Protein AF-0000000084405062 (afdb_homodimer)

Foldseek 3Di:
DDPPPDPPPPPPPPPPDPPPDLPAFDDDPPADDDDLVDQKDKDFFDPPADPVLLVVLLQVLLVVLQKHFPDKDFVQVVCVVVVNPDAWGKMKTFIANVVLVVQLCVVVVVLCVQDDWIWIWTDDPNIIMIMTGQSLSSCVVDDDDSSNSVSSNSVNNSNVSSNVCSSHSVD/DDPPPDPPPPPPPPPPDPPPDLPAFDDDPPADDDDLVDQKDKDFFDPPADPVLLVVLLQVLLVVLQKHFPDKDFVQVVCVVVVNPDAWGKMKTFIANVVLVVQLCVVVVVLCVQDDWIWIWTDDPNIIMIMTGQSLSSCVVDDDDSSNSVSSNSVNNSNVSSNVCSSHSND

pLDDT: mean 87.32, std 20.69, range [32.03, 98.88]

Secondary structure (DSSP, 8-state):
-------------------------PPPTTSPPP-TTSSEEEEEPPTT--HHHHHHHHHHHHHHTT-EEEEEEEHHHHHHHTT---PPPEEEEEEE-HHHHHHHHHH-GGGGGGPSEEEEEEEETTEEEEEEE-HHHHGGGS---HHHHHHHHHHHHHHHHHHHHHHTT--/-------------------------PPPTTSPPP-TTSSEEEEEPPTT--HHHHHHHHHHHHHHTT-EEEEEEEHHHHHHHTT---PPPEEEEEEE-HHHHHHHHHH-GGGGGGPSEEEEEEEETTEEEEEEE-HHHHGGGS---HHHHHHHHHHHHHHHHHHHHHHTT--

InterPro domains:
  IPR005180 Domain of unknown function DUF302 [PF03625] (49-165)
  IPR005180 Domain of unknown function DUF302 [cd14797] (40-166)
  IPR035923 TT1751-like domain superfamily [G3DSA:3.30.310.70] (39-166)
  IPR035923 TT1751-like domain superfamily [SSF103247] (41-166)

Sequence (342 aa):
MPFIPATLLCSALLFCGPAAAASIAAPVSGMPAINTSTPLYIVNVQKGVTPAQIKMGIQSGAEAENMNLVGSLDVQQGLKARGIKNSQPYVIYEVCNLVLGAKILKTTPEFGAFAPCKIVMYEQGGQLKLMTYLPTYALRYFPKNAESAKVANELDRQIITVMKQAAAGGLMPFIPATLLCSALLFCGPAAAASIAAPVSGMPAINTSTPLYIVNVQKGVTPAQIKMGIQSGAEAENMNLVGSLDVQQGLKARGIKNSQPYVIYEVCNLVLGAKILKTTPEFGAFAPCKIVMYEQGGQLKLMTYLPTYALRYFPKNAESAKVANELDRQIITVMKQAAAGGL

Solvent-accessible surface area (backbone atoms only — not comparable to full-atom values): 19497 Å² total; per-residue (Å²): 132,87,80,76,77,80,79,77,77,76,74,76,73,75,73,75,68,75,78,74,68,79,74,69,53,71,76,57,88,97,50,82,75,88,56,88,90,48,51,62,51,74,48,72,37,43,88,88,53,46,74,69,33,25,53,51,4,38,47,56,27,24,50,76,62,64,24,38,72,77,46,70,47,54,51,33,60,54,35,44,75,72,68,46,74,87,60,61,62,32,34,39,34,28,38,42,38,64,70,58,49,49,54,33,36,72,80,38,60,74,54,53,61,67,54,66,42,47,46,30,40,35,57,56,96,90,39,47,31,40,34,26,52,38,48,54,53,61,48,70,80,48,81,91,45,72,68,44,47,53,46,22,22,50,49,42,45,44,53,52,52,17,47,53,27,16,29,56,33,49,101,132,87,80,73,79,80,78,77,77,76,74,75,75,74,73,73,68,76,77,74,66,80,74,70,52,70,76,56,87,95,51,83,73,87,54,86,90,47,51,61,48,76,49,70,36,43,88,88,53,46,73,68,31,27,52,51,4,38,48,54,29,23,50,75,62,65,25,38,72,79,45,69,47,53,50,32,62,52,34,45,76,73,69,46,73,88,58,62,64,33,34,39,33,28,38,41,38,64,70,57,50,50,57,33,37,71,80,36,60,74,54,54,60,66,52,67,42,48,45,30,38,36,57,57,96,88,39,47,30,39,33,26,53,38,48,55,52,62,48,71,82,47,82,91,46,72,67,45,48,54,45,22,23,50,50,42,44,45,53,52,51,15,47,53,28,15,29,54,35,51,100

Organism: Acidithiobacillus ferrooxidans (NCBI:txid920)

Radius of gyration: 25.57 Å; Cα contacts (8 Å, |Δi|>4): 567; chains: 2; bounding box: 120×61×72 Å

Nearest PDB structures (foldseek):
  1q9u-assembly1_B  TM=8.961E-01  e=5.442E-10  Geobacillus stearothermophilus
  1j3m-assembly1_B  TM=8.260E-01  e=1.297E-09  Thermus thermophilus
  7tj1-assembly1_C  TM=9.094E-01  e=6.283E-08  Brucella abortus 2308
  7mwr-assembly1_B  TM=3.331E-01  e=1.388E+00  synthetic construct
  7koe-assembly1_G  TM=3.129E-01  e=3.122E+00  Thermotoga maritima MSB8

Structure (mmCIF, N/CA/C/O backbone):
data_AF-0000000084405062-model_v1
#
loop_
_entity.id
_entity.type
_entity.pdbx_description
1 polymer 'DUF302 domain-containing protein'
#
loop_
_atom_site.group_PDB
_atom_site.id
_atom_site.type_symbol
_atom_site.label_atom_id
_atom_site.label_alt_id
_atom_site.label_comp_id
_atom_site.label_asym_id
_atom_site.label_entity_id
_atom_site.label_seq_id
_atom_site.pdbx_PDB_ins_code
_atom_site.Cartn_x
_atom_site.Cartn_y
_atom_site.Cartn_z
_atom_site.occupancy
_atom_site.B_iso_or_equiv
_atom_site.auth_seq_id
_atom_site.auth_comp_id
_atom_site.auth_asym_id
_atom_site.auth_atom_id
_atom_site.pdbx_PDB_model_num
ATOM 1 N N . MET A 1 1 ? 61.5 33.094 -41.875 1 34.69 1 MET A N 1
ATOM 2 C CA . MET A 1 1 ? 60.188 32.719 -42.344 1 34.69 1 MET A CA 1
ATOM 3 C C . MET A 1 1 ? 59.312 32.25 -41.188 1 34.69 1 MET A C 1
ATOM 5 O O . MET A 1 1 ? 59.656 31.281 -40.5 1 34.69 1 MET A O 1
ATOM 9 N N . PRO A 1 2 ? 58.562 33.188 -40.531 1 35 2 PRO A N 1
ATOM 10 C CA . PRO A 1 2 ? 57.844 32.969 -39.25 1 35 2 PRO A CA 1
ATOM 11 C C . PRO A 1 2 ? 56.781 31.875 -39.375 1 35 2 PRO A C 1
ATOM 13 O O . PRO A 1 2 ? 56.219 31.656 -40.438 1 35 2 PRO A O 1
ATOM 16 N N . PHE A 1 3 ? 56.969 30.719 -38.594 1 35.72 3 PHE A N 1
ATOM 17 C CA . PHE A 1 3 ? 56.219 29.5 -38.312 1 35.72 3 PHE A CA 1
ATOM 18 C C . PHE A 1 3 ? 54.844 29.844 -37.75 1 35.72 3 PHE A C 1
ATOM 20 O O . PHE A 1 3 ? 54.719 30.453 -36.688 1 35.72 3 PHE A O 1
ATOM 27 N N . ILE A 1 4 ? 53.875 30.234 -38.625 1 39.44 4 ILE A N 1
ATOM 28 C CA . ILE A 1 4 ? 52.531 30.516 -38.188 1 39.44 4 ILE A CA 1
ATOM 29 C C . ILE A 1 4 ? 51.938 29.281 -37.5 1 39.44 4 ILE A C 1
ATOM 31 O O . ILE A 1 4 ? 51.906 28.188 -38.094 1 39.44 4 ILE A O 1
ATOM 35 N N . PRO A 1 5 ? 51.781 29.25 -36.188 1 36.78 5 PRO A N 1
ATOM 36 C CA . PRO A 1 5 ? 51.219 28.156 -35.406 1 36.78 5 PRO A CA 1
ATOM 37 C C . PRO A 1 5 ? 49.781 27.828 -35.844 1 36.78 5 PRO A C 1
ATOM 39 O O . PRO A 1 5 ? 49 28.719 -36.188 1 36.78 5 PRO A O 1
ATOM 42 N N . ALA A 1 6 ? 49.562 26.625 -36.469 1 37.78 6 ALA A N 1
ATOM 43 C CA . ALA A 1 6 ? 48.281 26.031 -36.844 1 37.78 6 ALA A CA 1
ATOM 44 C C . ALA A 1 6 ? 47.312 26 -35.656 1 37.78 6 ALA A C 1
ATOM 46 O O . ALA A 1 6 ? 47.688 25.547 -34.562 1 37.78 6 ALA A O 1
ATOM 47 N N . THR A 1 7 ? 46.406 27.062 -35.531 1 37.91 7 THR A N 1
ATOM 48 C CA . THR A 1 7 ? 45.312 27.125 -34.594 1 37.91 7 THR A CA 1
ATOM 49 C C . THR A 1 7 ? 44.469 25.84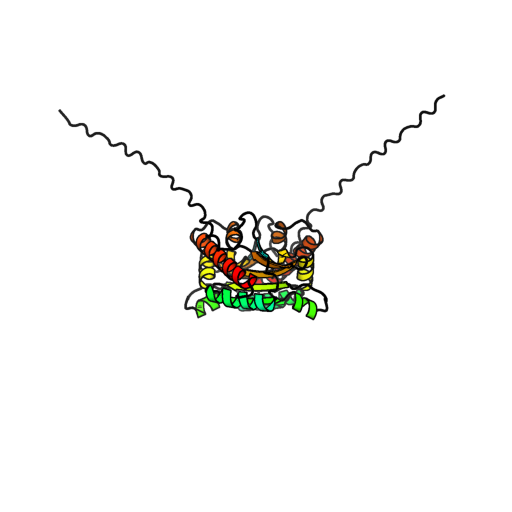4 -34.625 1 37.91 7 THR A C 1
ATOM 51 O O . THR A 1 7 ? 43.969 25.469 -35.656 1 37.91 7 THR A O 1
ATOM 54 N N . LEU A 1 8 ? 44.812 24.812 -33.812 1 33.34 8 LEU A N 1
ATOM 55 C CA . LEU A 1 8 ? 44.031 23.594 -33.562 1 33.34 8 LEU A CA 1
ATOM 56 C C . LEU A 1 8 ? 42.625 23.922 -33.125 1 33.34 8 LEU A C 1
ATOM 58 O O . LEU A 1 8 ? 42.438 24.578 -32.094 1 33.34 8 LEU A O 1
ATOM 62 N N . LEU A 1 9 ? 41.719 24.188 -34.062 1 34.5 9 LEU A N 1
ATOM 63 C CA . LEU A 1 9 ? 40.281 24.312 -33.719 1 34.5 9 LEU A CA 1
ATOM 64 C C . LEU A 1 9 ? 39.812 23.062 -32.969 1 34.5 9 LEU A C 1
ATOM 66 O O . LEU A 1 9 ? 39.875 21.953 -33.5 1 34.5 9 LEU A O 1
ATOM 70 N N . CYS A 1 10 ? 39.938 23.016 -31.609 1 32.91 10 CYS A N 1
ATOM 71 C CA . CYS A 1 10 ? 39.344 22.031 -30.734 1 32.91 10 CYS A CA 1
ATOM 72 C C . CYS A 1 10 ? 37.844 21.938 -30.953 1 32.91 10 CYS A C 1
ATOM 74 O O . CYS A 1 10 ? 37.125 22.906 -30.688 1 32.91 10 CYS A O 1
ATOM 76 N N . SER A 1 11 ? 37.375 21.312 -32.062 1 35 11 SER A N 1
ATOM 77 C CA . SER A 1 11 ? 35.969 21 -32.156 1 35 11 SER A CA 1
ATOM 78 C C . SER A 1 11 ? 35.5 20.266 -30.891 1 35 11 SER A C 1
ATOM 80 O O . SER A 1 11 ? 36.031 19.219 -30.547 1 35 11 SER A O 1
ATOM 82 N N . ALA A 1 12 ? 34.938 20.969 -29.875 1 36.84 12 ALA A N 1
ATOM 83 C CA . ALA A 1 12 ? 34.25 20.406 -28.734 1 36.84 12 ALA A CA 1
ATOM 84 C C . ALA A 1 12 ? 33.094 19.5 -29.188 1 36.84 12 ALA A C 1
ATOM 86 O O . ALA A 1 12 ? 32.094 19.984 -29.719 1 36.84 12 ALA A O 1
ATOM 87 N N . LEU A 1 13 ? 33.438 18.297 -29.812 1 36 13 LEU A N 1
ATOM 88 C CA . LEU A 1 13 ? 32.312 17.375 -29.938 1 36 13 LEU A CA 1
ATOM 89 C C . LEU A 1 13 ? 31.609 17.219 -28.594 1 36 13 LEU A C 1
ATOM 91 O O . LEU A 1 13 ? 32.219 16.812 -27.609 1 36 13 LEU A O 1
ATOM 95 N N . LEU A 1 14 ? 30.641 18.016 -28.391 1 38.72 14 LEU A N 1
ATOM 96 C CA . LEU A 1 14 ? 29.719 17.828 -27.297 1 38.72 14 LEU A CA 1
ATOM 97 C C . LEU A 1 14 ? 29.141 16.406 -27.312 1 38.72 14 LEU A C 1
ATOM 99 O O . LEU A 1 14 ? 28.484 16.016 -28.281 1 38.72 14 LEU A O 1
ATOM 103 N N . PHE A 1 15 ? 29.906 15.461 -26.75 1 32.09 15 PHE A N 1
ATOM 104 C CA . PHE A 1 15 ? 29.312 14.156 -26.5 1 32.09 15 PHE A CA 1
ATOM 105 C C . PHE A 1 15 ? 28 14.305 -25.734 1 32.09 15 PHE A C 1
ATOM 107 O O . PHE A 1 15 ? 28 14.719 -24.578 1 32.09 15 PHE A O 1
ATOM 114 N N . CYS A 1 16 ? 26.953 14.68 -26.406 1 36.06 16 CYS A N 1
ATOM 115 C CA . CYS A 1 16 ? 25.672 14.453 -25.75 1 36.06 16 CYS A CA 1
ATOM 116 C C . CYS A 1 16 ? 25.578 13.031 -25.203 1 36.06 16 CYS A C 1
ATOM 118 O O . CYS A 1 16 ? 25.672 12.062 -25.969 1 36.06 16 CYS A O 1
ATOM 120 N N . GLY A 1 17 ? 26.094 12.82 -24.016 1 39.38 17 GLY A N 1
ATOM 121 C CA . GLY A 1 17 ? 26 11.531 -23.359 1 39.38 17 GLY A CA 1
ATOM 122 C C . GLY A 1 17 ? 24.625 10.883 -23.531 1 39.38 17 GLY A C 1
ATOM 123 O O . GLY A 1 17 ? 23.609 11.57 -23.578 1 39.38 17 GLY A O 1
ATOM 124 N N . PRO A 1 18 ? 24.5 9.695 -24.031 1 37.09 18 PRO A N 1
ATOM 125 C CA . PRO A 1 18 ? 23.234 8.953 -24.156 1 37.09 18 PRO A CA 1
ATOM 126 C C . PRO A 1 18 ? 22.375 9.047 -22.906 1 37.09 18 PRO A C 1
ATOM 128 O O . PRO A 1 18 ? 22.891 9.203 -21.797 1 37.09 18 PRO A O 1
ATOM 131 N N . ALA A 1 19 ? 21.234 9.547 -23.031 1 38.25 19 ALA A N 1
ATOM 132 C CA . ALA A 1 19 ? 20.203 9.312 -22.031 1 38.25 19 ALA A CA 1
ATOM 133 C C . ALA A 1 19 ? 20.312 7.902 -21.453 1 38.25 19 ALA A C 1
ATOM 135 O O . ALA A 1 19 ? 20.281 6.9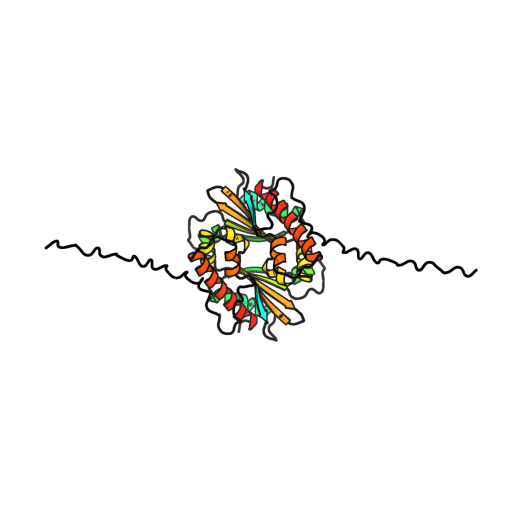18 -22.188 1 38.25 19 ALA A O 1
ATOM 136 N N . ALA A 1 20 ? 20.984 7.66 -20.375 1 39.47 20 ALA A N 1
ATOM 137 C CA . ALA A 1 20 ? 20.938 6.363 -19.703 1 39.47 20 ALA A CA 1
ATOM 138 C C . ALA A 1 20 ? 19.531 5.762 -19.766 1 39.47 20 ALA A C 1
ATOM 140 O O . ALA A 1 20 ? 18.578 6.371 -19.297 1 39.47 20 ALA A O 1
ATOM 141 N N . ALA A 1 21 ? 19.203 4.93 -20.578 1 37.97 21 ALA A N 1
ATOM 142 C CA . ALA A 1 21 ? 17.953 4.156 -20.516 1 37.97 21 ALA A CA 1
A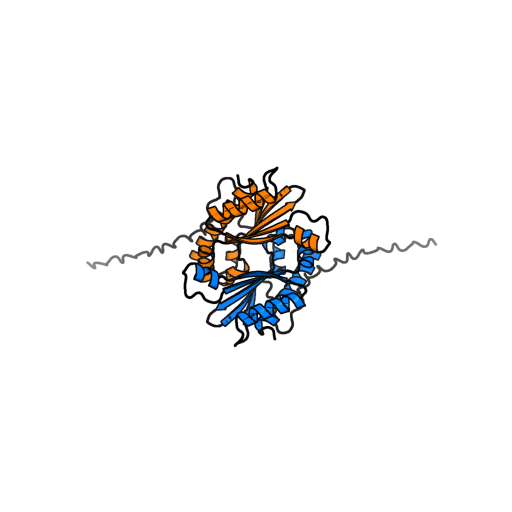TOM 143 C C . ALA A 1 21 ? 17.656 3.723 -19.078 1 37.97 21 ALA A C 1
ATOM 145 O O . ALA A 1 21 ? 18.578 3.389 -18.328 1 37.97 21 ALA A O 1
ATOM 146 N N . ALA A 1 22 ? 16.672 4.199 -18.516 1 47.12 22 ALA A N 1
ATOM 147 C CA . ALA A 1 22 ? 16.234 3.711 -17.219 1 47.12 22 ALA A CA 1
ATOM 148 C C . ALA A 1 22 ? 16.469 2.209 -17.094 1 47.12 22 ALA A C 1
ATOM 150 O O . ALA A 1 22 ? 15.961 1.422 -17.891 1 47.12 22 ALA A O 1
ATOM 151 N N . SER A 1 23 ? 17.672 1.728 -16.641 1 48 23 SER A N 1
ATOM 152 C CA . SER A 1 23 ? 18.031 0.321 -16.516 1 48 23 SER A CA 1
ATOM 153 C C . SER A 1 23 ? 16.891 -0.494 -15.906 1 48 23 SER A C 1
ATOM 155 O O . SER A 1 23 ? 16.469 -0.23 -14.773 1 48 23 SER A O 1
ATOM 157 N N . ILE A 1 24 ? 15.938 -0.992 -16.719 1 57.22 24 ILE A N 1
ATOM 158 C CA . ILE A 1 24 ? 14.922 -1.966 -16.344 1 57.22 24 ILE A CA 1
ATOM 159 C C . ILE A 1 24 ? 15.586 -3.17 -15.664 1 57.22 24 ILE A C 1
ATOM 161 O O . ILE A 1 24 ? 16.672 -3.588 -16.062 1 57.22 24 ILE A O 1
ATOM 165 N N . ALA A 1 25 ? 15.062 -3.469 -14.391 1 62.19 25 ALA A N 1
ATOM 166 C CA . ALA A 1 25 ? 15.539 -4.645 -13.672 1 62.19 25 ALA A CA 1
ATOM 167 C C . ALA A 1 25 ? 15.695 -5.84 -14.609 1 62.19 25 ALA A C 1
ATOM 169 O O . ALA A 1 25 ? 14.891 -6.02 -15.531 1 62.19 25 ALA A O 1
ATOM 170 N N . ALA A 1 26 ? 16.781 -6.613 -14.438 1 69.94 26 ALA A N 1
ATOM 171 C CA . ALA A 1 26 ? 16.922 -7.875 -15.156 1 69.94 26 ALA A CA 1
ATOM 172 C C . ALA A 1 26 ? 15.766 -8.82 -14.852 1 69.94 26 ALA A C 1
ATOM 174 O O . ALA A 1 26 ? 15.281 -8.867 -13.719 1 69.94 26 ALA A O 1
ATOM 175 N N . PRO A 1 27 ? 15.242 -9.461 -15.828 1 79.62 27 PRO A N 1
ATOM 176 C CA . PRO A 1 27 ? 14.141 -10.406 -15.625 1 79.62 27 PRO A CA 1
ATOM 177 C C . PRO A 1 27 ? 14.516 -11.547 -14.672 1 79.62 27 PRO A C 1
ATOM 179 O O . PRO A 1 27 ? 15.672 -11.977 -14.641 1 79.62 27 PRO A O 1
ATOM 182 N N . VAL A 1 28 ? 13.633 -11.805 -13.727 1 89.94 28 VAL A N 1
ATOM 183 C CA . VAL A 1 28 ? 13.773 -12.992 -12.891 1 89.94 28 VAL A CA 1
ATOM 184 C C . VAL A 1 28 ? 13.523 -14.25 -13.734 1 89.94 28 VAL A C 1
ATOM 186 O O . VAL A 1 28 ? 12.477 -14.383 -14.359 1 89.94 28 VAL A O 1
ATOM 189 N N . SER A 1 29 ? 14.516 -15.188 -13.695 1 90.38 29 SER A N 1
ATOM 190 C CA . SER A 1 29 ? 14.422 -16.391 -14.523 1 90.38 29 SER A CA 1
ATOM 191 C C . SER A 1 29 ? 13.164 -17.188 -14.211 1 90.38 29 SER A C 1
ATOM 193 O O . SER A 1 29 ? 12.836 -17.391 -13.039 1 90.38 29 SER A O 1
ATOM 195 N N . GLY A 1 30 ? 12.422 -17.531 -15.258 1 92.75 30 GLY A N 1
ATOM 196 C CA . GLY A 1 30 ? 11.25 -18.375 -15.094 1 92.75 30 GLY A CA 1
ATOM 197 C C . GLY A 1 30 ? 9.984 -17.594 -14.812 1 92.75 30 GLY A C 1
ATOM 198 O O . GLY A 1 30 ? 8.906 -18.172 -14.68 1 92.75 30 GLY A O 1
ATOM 199 N N . MET A 1 31 ? 10.125 -16.344 -14.742 1 96.69 31 MET A N 1
ATOM 200 C CA . MET A 1 31 ? 8.984 -15.469 -14.492 1 96.69 31 MET A CA 1
ATOM 201 C C . MET A 1 31 ? 8.68 -14.609 -15.711 1 96.69 31 MET A C 1
ATOM 203 O O . MET A 1 31 ? 9.57 -14.328 -16.516 1 96.69 31 MET A O 1
ATOM 207 N N . PRO A 1 32 ? 7.359 -14.266 -15.945 1 96.25 32 PRO A N 1
ATOM 208 C CA . PRO A 1 32 ? 7.055 -13.375 -17.062 1 96.25 32 PRO A CA 1
ATOM 209 C C . PRO A 1 32 ? 7.805 -12.047 -17 1 96.25 32 PRO A C 1
ATOM 211 O O . PRO A 1 32 ? 8.148 -11.586 -15.898 1 96.25 32 PRO A O 1
ATOM 214 N N . ALA A 1 33 ? 7.973 -11.43 -18.109 1 95.81 33 ALA A N 1
ATOM 215 C CA . ALA A 1 33 ? 8.609 -10.117 -18.156 1 95.81 33 ALA A CA 1
ATOM 216 C C . ALA A 1 33 ? 7.711 -9.047 -17.547 1 95.81 33 ALA A C 1
ATOM 218 O O . ALA A 1 33 ? 6.484 -9.172 -17.578 1 95.81 33 ALA A O 1
ATOM 219 N N . ILE A 1 34 ? 8.367 -7.988 -17.016 1 95.81 34 ILE A N 1
ATOM 220 C CA . ILE A 1 34 ? 7.613 -6.836 -16.531 1 95.81 34 ILE A CA 1
ATOM 221 C C . ILE A 1 34 ? 7.035 -6.062 -17.719 1 95.81 34 ILE A C 1
ATOM 223 O O . ILE A 1 34 ? 7.746 -5.77 -18.688 1 95.81 34 ILE A O 1
ATOM 227 N N . ASN A 1 35 ? 5.766 -5.848 -17.688 1 94.44 35 ASN A N 1
ATOM 228 C CA . ASN A 1 35 ? 5.109 -4.914 -18.609 1 94.44 35 ASN A CA 1
ATOM 229 C C . ASN A 1 35 ? 5.094 -3.496 -18.031 1 94.44 35 ASN A C 1
ATOM 231 O O . ASN A 1 35 ? 4.367 -3.217 -17.078 1 94.44 35 ASN A O 1
ATOM 235 N N . THR A 1 36 ? 5.777 -2.582 -18.594 1 91.69 36 THR A N 1
ATOM 236 C CA . THR A 1 36 ? 5.992 -1.264 -18 1 91.69 36 THR A CA 1
ATOM 237 C C . THR A 1 36 ? 4.773 -0.373 -18.219 1 91.69 36 THR A C 1
ATOM 239 O O . THR A 1 36 ? 4.703 0.731 -17.672 1 91.69 36 THR A O 1
ATOM 242 N N . SER A 1 37 ? 3.789 -0.817 -18.906 1 92.81 37 SER A N 1
ATOM 243 C CA . SER A 1 37 ? 2.611 -0.007 -19.203 1 92.81 37 SER A CA 1
ATOM 244 C C . SER A 1 37 ? 1.543 -0.174 -18.125 1 92.81 37 SER A C 1
ATOM 246 O O . SER A 1 37 ? 0.512 0.501 -18.156 1 92.81 37 SER A O 1
ATOM 248 N N . THR A 1 38 ? 1.744 -1.091 -17.219 1 94.81 38 THR A N 1
ATOM 249 C CA . THR A 1 38 ? 0.819 -1.306 -16.109 1 94.81 38 THR A CA 1
ATOM 250 C C . THR A 1 38 ? 1.563 -1.323 -14.773 1 94.81 38 THR A C 1
ATOM 252 O O . THR A 1 38 ? 2.727 -1.724 -14.711 1 94.81 38 THR A O 1
ATOM 255 N N . PRO A 1 39 ? 0.915 -0.97 -13.727 1 97.06 39 PRO A N 1
ATOM 256 C CA . PRO A 1 39 ? 1.564 -0.982 -12.414 1 97.06 39 PRO A CA 1
ATOM 257 C C . PRO A 1 39 ? 1.627 -2.379 -11.797 1 97.06 39 PRO A C 1
ATOM 259 O O . PRO A 1 39 ? 2.326 -2.588 -10.797 1 97.06 39 PRO A O 1
ATOM 262 N N . LEU A 1 40 ? 0.917 -3.312 -12.383 1 98.25 40 LEU A N 1
ATOM 263 C CA . LEU A 1 40 ? 0.726 -4.59 -11.703 1 98.25 40 LEU A CA 1
ATOM 264 C C . LEU A 1 40 ? 1.578 -5.68 -12.344 1 98.25 40 LEU A C 1
ATOM 266 O O . LEU A 1 40 ? 1.789 -5.672 -13.562 1 98.25 40 LEU A O 1
ATOM 270 N N . TYR A 1 41 ? 2.096 -6.531 -11.562 1 98.44 41 TYR A N 1
ATOM 271 C CA . TYR A 1 41 ? 2.707 -7.801 -11.938 1 98.44 41 TYR A CA 1
ATOM 272 C C . TYR A 1 41 ? 1.932 -8.977 -11.344 1 98.44 41 TYR A C 1
ATOM 274 O O . TYR A 1 41 ? 1.788 -9.078 -10.125 1 98.44 41 TYR A O 1
ATOM 282 N N . ILE A 1 42 ? 1.386 -9.836 -12.234 1 98.5 42 ILE A N 1
ATOM 283 C CA . ILE A 1 42 ? 0.489 -10.906 -11.812 1 98.5 42 ILE A CA 1
ATOM 284 C C . ILE A 1 42 ? 0.988 -12.242 -12.352 1 98.5 42 ILE A C 1
ATOM 286 O O . ILE A 1 42 ? 1.383 -12.344 -13.516 1 98.5 42 ILE A O 1
ATOM 290 N N . VAL A 1 43 ? 0.972 -13.273 -11.492 1 98.56 43 VAL A N 1
ATOM 291 C CA . VAL A 1 43 ? 1.359 -14.609 -11.938 1 98.56 43 VAL A CA 1
ATOM 292 C C . VAL A 1 43 ? 0.388 -15.641 -11.375 1 98.56 43 VAL A C 1
ATOM 294 O O . VAL A 1 43 ? -0.247 -15.406 -10.344 1 98.56 43 VAL A O 1
ATOM 297 N N . ASN A 1 44 ? 0.26 -16.75 -12.039 1 98.5 44 ASN A N 1
ATOM 298 C CA . ASN A 1 44 ? -0.516 -17.875 -11.531 1 98.5 44 ASN A CA 1
ATOM 299 C C . ASN A 1 44 ? 0.268 -18.672 -10.492 1 98.5 44 ASN A C 1
ATOM 301 O O . ASN A 1 44 ? 1.48 -18.859 -10.633 1 98.5 44 ASN A O 1
ATOM 305 N N . VAL A 1 45 ? -0.474 -19.094 -9.523 1 98.69 45 VAL A N 1
ATOM 306 C CA . VAL A 1 45 ? 0.079 -20.062 -8.594 1 98.69 45 VAL A CA 1
ATOM 307 C C . VAL A 1 45 ? -0.002 -21.469 -9.195 1 98.69 45 VAL A C 1
ATOM 309 O O . VAL A 1 45 ? -0.989 -21.812 -9.852 1 98.69 45 VAL A O 1
ATOM 312 N N . GLN A 1 46 ? 1.065 -22.219 -8.992 1 98.12 46 GLN A N 1
ATOM 313 C CA . GLN A 1 46 ? 1.075 -23.578 -9.516 1 98.12 46 GLN A CA 1
ATOM 314 C C . GLN A 1 46 ? -0.077 -24.391 -8.945 1 98.12 46 GLN A C 1
ATOM 316 O O . GLN A 1 46 ? -0.42 -24.25 -7.77 1 98.12 46 GLN A O 1
ATOM 321 N N . LYS A 1 47 ? -0.613 -25.281 -9.828 1 96.69 47 LYS A N 1
ATOM 322 C CA . LYS A 1 47 ? -1.713 -26.141 -9.391 1 96.69 47 LYS A CA 1
ATOM 323 C C . LYS A 1 47 ? -1.311 -26.984 -8.188 1 96.69 47 LYS A C 1
ATOM 325 O O . LYS A 1 47 ? -0.202 -27.531 -8.141 1 96.69 47 LYS A O 1
ATOM 330 N N . GLY A 1 48 ? -2.205 -27.047 -7.191 1 96.44 48 GLY A N 1
ATOM 331 C CA . GLY A 1 48 ? -1.972 -27.875 -6.02 1 96.44 48 GLY A CA 1
ATOM 332 C C . GLY A 1 48 ? -1.365 -27.109 -4.855 1 96.44 48 GLY A C 1
ATOM 333 O O . GLY A 1 48 ? -1.402 -27.578 -3.715 1 96.44 48 GLY A O 1
ATOM 334 N N . VAL A 1 49 ? -0.75 -25.984 -5.129 1 98.12 49 VAL A N 1
ATOM 335 C CA . VAL A 1 49 ? -0.19 -25.156 -4.066 1 98.12 49 VAL A CA 1
ATOM 336 C C . VAL A 1 49 ? -1.318 -24.531 -3.248 1 98.12 49 VAL A C 1
ATOM 338 O O . VAL A 1 49 ? -2.285 -24.016 -3.811 1 98.12 49 VAL A O 1
ATOM 341 N N . THR A 1 50 ? -1.205 -24.578 -1.91 1 97.31 50 THR A N 1
ATOM 342 C CA . THR A 1 50 ? -2.248 -24.094 -1.009 1 97.31 50 THR A CA 1
ATOM 343 C C . THR A 1 50 ? -1.913 -22.703 -0.489 1 97.31 50 THR A C 1
ATOM 345 O O . THR A 1 50 ? -0.76 -22.266 -0.549 1 97.31 50 THR A O 1
ATOM 348 N N . PRO A 1 51 ? -2.934 -22 0.02 1 97.44 51 PRO A N 1
ATOM 349 C CA . PRO A 1 51 ? -2.652 -20.703 0.638 1 97.44 51 PRO A CA 1
ATOM 350 C C . PRO A 1 51 ? -1.6 -20.797 1.74 1 97.44 51 PRO A C 1
ATOM 352 O O . PRO A 1 51 ? -0.763 -19.891 1.873 1 97.44 51 PRO A O 1
ATOM 355 N N . ALA A 1 52 ? -1.624 -21.859 2.527 1 97.19 52 ALA A N 1
ATOM 356 C CA . ALA A 1 52 ? -0.636 -22.047 3.588 1 97.19 52 ALA A CA 1
ATOM 357 C C . ALA A 1 52 ? 0.773 -22.156 3.012 1 97.19 52 ALA A C 1
ATOM 359 O O . ALA A 1 52 ? 1.717 -21.562 3.541 1 97.19 52 ALA A O 1
ATOM 360 N N . GLN A 1 53 ? 0.933 -22.875 1.954 1 98.38 53 GLN A N 1
ATOM 361 C CA . GLN A 1 53 ? 2.229 -23.016 1.298 1 98.38 53 GLN A CA 1
ATOM 362 C C . GLN A 1 53 ? 2.688 -21.688 0.687 1 98.38 53 GLN A C 1
ATOM 364 O O . GLN A 1 53 ? 3.881 -21.391 0.682 1 98.38 53 GLN A O 1
ATOM 369 N N . ILE A 1 54 ? 1.764 -20.938 0.147 1 98.69 54 ILE A N 1
ATOM 370 C CA . ILE A 1 54 ? 2.082 -19.625 -0.404 1 98.69 54 ILE A CA 1
ATOM 371 C C . ILE A 1 54 ? 2.652 -18.734 0.693 1 98.69 54 ILE A C 1
ATOM 373 O O . ILE A 1 54 ? 3.691 -18.094 0.504 1 98.69 54 ILE A O 1
ATOM 377 N N . LYS A 1 55 ? 1.958 -18.688 1.841 1 98.31 55 LYS A N 1
ATOM 378 C CA . LYS A 1 55 ? 2.451 -17.891 2.953 1 98.31 55 LYS A CA 1
ATOM 379 C C . LYS A 1 55 ? 3.863 -18.297 3.352 1 98.31 55 LYS A C 1
ATOM 381 O O . LYS A 1 55 ? 4.734 -17.453 3.551 1 98.31 55 LYS A O 1
ATOM 386 N N . MET A 1 56 ? 4.094 -19.609 3.486 1 98 56 MET A N 1
ATOM 387 C CA . MET A 1 56 ? 5.422 -20.125 3.826 1 98 56 MET A CA 1
ATOM 388 C C . MET A 1 56 ? 6.445 -19.719 2.77 1 98 56 MET A C 1
ATOM 390 O O . MET A 1 56 ? 7.574 -19.344 3.1 1 9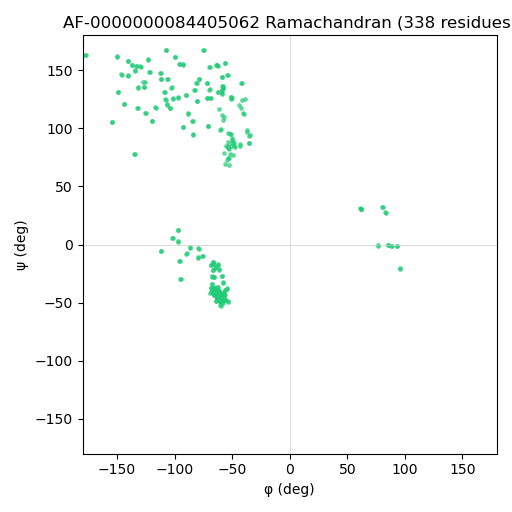8 56 MET A O 1
ATOM 394 N N . GLY A 1 57 ? 6.023 -19.828 1.528 1 98.38 57 GLY A N 1
ATOM 395 C CA . GLY A 1 57 ? 6.891 -19.422 0.435 1 98.38 57 GLY A CA 1
ATOM 396 C C . GLY A 1 57 ? 7.25 -17.938 0.473 1 98.38 57 GLY A C 1
ATOM 397 O O . GLY A 1 57 ? 8.383 -17.562 0.177 1 98.38 57 GLY A O 1
ATOM 398 N N . ILE A 1 58 ? 6.281 -17.109 0.799 1 98.75 58 ILE A N 1
ATOM 399 C CA . ILE A 1 58 ? 6.547 -15.672 0.925 1 98.75 58 ILE A CA 1
ATOM 400 C C . ILE A 1 58 ? 7.535 -15.43 2.066 1 98.75 58 ILE A C 1
ATOM 402 O O . ILE A 1 58 ? 8.5 -14.68 1.91 1 98.75 58 ILE A O 1
ATOM 406 N N . GLN A 1 59 ? 7.309 -16.078 3.191 1 98.06 59 GLN A N 1
ATOM 407 C CA . GLN A 1 59 ? 8.18 -15.898 4.352 1 98.06 59 GLN A CA 1
ATOM 408 C C . GLN A 1 59 ? 9.609 -16.312 4.035 1 98.06 59 GLN A C 1
ATOM 410 O O . GLN A 1 59 ? 10.547 -15.539 4.234 1 98.06 59 GLN A O 1
ATOM 415 N N . SER A 1 60 ? 9.82 -17.5 3.518 1 97.5 60 SER A N 1
ATOM 416 C CA . SER A 1 60 ? 11.156 -18 3.221 1 97.5 60 SER A CA 1
ATOM 417 C C . SER A 1 60 ? 11.812 -17.203 2.1 1 97.5 60 SER A C 1
ATOM 419 O O . SER A 1 60 ? 13.008 -16.906 2.152 1 97.5 60 SER A O 1
ATOM 421 N N . GLY A 1 61 ? 10.977 -16.875 1.082 1 97.88 61 GLY A N 1
ATOM 422 C CA . GLY A 1 61 ? 11.484 -16.062 -0.009 1 97.88 61 GLY A CA 1
ATOM 423 C C . GLY A 1 61 ? 11.93 -14.688 0.434 1 97.88 61 GLY A C 1
ATOM 424 O O . GLY A 1 61 ? 12.977 -14.195 0.015 1 97.88 61 GLY A O 1
ATOM 425 N N . ALA A 1 62 ? 11.078 -14.039 1.236 1 98.12 62 ALA A N 1
ATOM 426 C CA . ALA A 1 62 ? 11.422 -12.719 1.753 1 98.12 62 ALA A CA 1
ATOM 427 C C . ALA A 1 62 ? 12.727 -12.766 2.545 1 98.12 62 ALA A C 1
ATOM 429 O O . ALA A 1 62 ? 13.602 -11.914 2.361 1 98.12 62 ALA A O 1
ATOM 430 N N . GLU A 1 63 ? 12.891 -13.773 3.369 1 97.06 63 GLU A N 1
ATOM 431 C CA . GLU A 1 63 ? 14.109 -13.922 4.156 1 97.06 63 GLU A CA 1
ATOM 432 C C . GLU A 1 63 ? 15.328 -14.102 3.256 1 97.06 63 GLU A C 1
ATOM 434 O O . GLU A 1 63 ? 16.375 -13.484 3.488 1 97.06 63 GLU A O 1
ATOM 439 N N . ALA A 1 64 ? 15.219 -14.852 2.23 1 96.94 64 ALA A N 1
ATOM 440 C CA . ALA A 1 64 ? 16.312 -15.117 1.307 1 96.94 64 ALA A CA 1
ATOM 441 C C . ALA A 1 64 ? 16.719 -13.844 0.562 1 96.94 64 ALA A C 1
ATOM 443 O O . ALA A 1 64 ? 17.891 -13.695 0.163 1 96.94 64 ALA A O 1
ATOM 444 N N . GLU A 1 65 ? 15.75 -12.93 0.393 1 97.19 65 GLU A N 1
ATOM 445 C CA . GLU A 1 65 ? 16 -11.68 -0.322 1 97.19 65 GLU A CA 1
ATOM 446 C C . GLU A 1 65 ? 16.297 -10.539 0.646 1 97.19 65 GLU A C 1
ATOM 448 O O . GLU A 1 65 ? 16.234 -9.367 0.269 1 97.19 65 GLU A O 1
ATOM 453 N N . ASN A 1 66 ? 16.547 -10.828 1.934 1 96 66 ASN A N 1
ATOM 454 C CA . ASN A 1 66 ? 16.828 -9.836 2.971 1 96 66 ASN A CA 1
ATOM 455 C C . ASN A 1 66 ? 15.648 -8.891 3.176 1 96 66 ASN A C 1
ATOM 457 O O . ASN A 1 66 ? 15.844 -7.695 3.402 1 96 66 ASN A O 1
ATOM 461 N N . MET A 1 67 ? 14.484 -9.422 2.941 1 97.62 67 MET A N 1
ATOM 462 C CA . MET A 1 67 ? 13.242 -8.75 3.293 1 97.62 67 MET A CA 1
ATOM 463 C C . MET A 1 67 ? 12.578 -9.43 4.488 1 97.62 67 MET A C 1
ATOM 465 O O . MET A 1 67 ? 13 -10.5 4.91 1 97.62 67 MET A O 1
ATOM 469 N N . ASN A 1 68 ? 11.594 -8.711 5.027 1 95.06 68 ASN A N 1
ATOM 470 C CA . ASN A 1 68 ? 10.773 -9.281 6.09 1 95.06 68 ASN A CA 1
ATOM 471 C C . ASN A 1 68 ? 9.289 -9.203 5.758 1 95.06 68 ASN A C 1
ATOM 473 O O . ASN A 1 68 ? 8.836 -8.242 5.133 1 95.06 68 ASN A O 1
ATOM 477 N N . LEU A 1 69 ? 8.625 -10.289 6.102 1 97.44 69 LEU A N 1
ATOM 478 C CA . LEU A 1 69 ? 7.168 -10.211 6.129 1 97.44 69 LEU A CA 1
ATOM 479 C C . LEU A 1 69 ? 6.691 -9.352 7.297 1 97.44 69 LEU A C 1
ATOM 481 O O . LEU A 1 69 ? 6.652 -9.812 8.438 1 97.44 69 LEU A O 1
ATOM 485 N N . VAL A 1 70 ? 6.305 -8.117 7.043 1 95.56 70 VAL A N 1
ATOM 486 C CA . VAL A 1 70 ? 6.109 -7.148 8.109 1 95.56 70 VAL A CA 1
ATOM 487 C C . VAL A 1 70 ? 4.637 -7.113 8.516 1 95.56 70 VAL A C 1
ATOM 489 O O . VAL A 1 70 ? 4.285 -6.551 9.555 1 95.56 70 VAL A O 1
ATOM 492 N N . GLY A 1 71 ? 3.785 -7.684 7.703 1 95.5 71 GLY A N 1
ATOM 493 C CA . GLY A 1 71 ? 2.363 -7.715 8.008 1 95.5 71 GLY A CA 1
ATOM 494 C C . GLY A 1 71 ? 1.549 -8.469 6.973 1 95.5 71 GLY A C 1
ATOM 495 O O . GLY A 1 71 ? 2.059 -8.812 5.906 1 95.5 71 GLY A O 1
ATOM 496 N N . SER A 1 72 ? 0.375 -8.812 7.363 1 97.25 72 SER A N 1
ATOM 497 C CA . SER A 1 72 ? -0.591 -9.398 6.445 1 97.25 72 SER A CA 1
ATOM 498 C C . SER A 1 72 ? -2.014 -8.977 6.785 1 97.25 72 SER A C 1
ATOM 500 O O . SER A 1 72 ? -2.316 -8.672 7.941 1 97.25 72 SER A O 1
ATOM 502 N N . LEU A 1 73 ? -2.762 -8.844 5.777 1 97 73 LEU A N 1
ATOM 503 C CA . LEU A 1 73 ? -4.199 -8.641 5.922 1 97 73 LEU A CA 1
ATOM 504 C C . LEU A 1 73 ? -4.98 -9.758 5.242 1 97 73 LEU A C 1
ATOM 506 O O . LEU A 1 73 ? -5.047 -9.812 4.012 1 97 73 LEU A O 1
ATOM 510 N N . ASP A 1 74 ? -5.57 -10.656 6.086 1 96.75 74 ASP A N 1
ATOM 511 C CA . ASP A 1 74 ? -6.441 -11.711 5.578 1 96.75 74 ASP A CA 1
ATOM 512 C C . ASP A 1 74 ? -7.871 -11.203 5.387 1 96.75 74 ASP A C 1
ATOM 514 O O . ASP A 1 74 ? -8.68 -11.25 6.316 1 96.75 74 ASP A O 1
ATOM 518 N N . VAL A 1 75 ? -8.18 -10.781 4.195 1 96.25 75 VAL A N 1
ATOM 519 C CA . VAL A 1 75 ? -9.469 -10.164 3.895 1 96.25 75 VAL A CA 1
ATOM 520 C C . VAL A 1 75 ? -10.586 -11.195 4.074 1 96.25 75 VAL A C 1
ATOM 522 O O . VAL A 1 75 ? -11.633 -10.883 4.645 1 96.25 75 VAL A O 1
ATOM 525 N N . GLN A 1 76 ? -10.344 -12.398 3.609 1 95.69 76 GLN A N 1
ATOM 526 C CA . GLN A 1 76 ? -11.336 -13.461 3.746 1 95.69 76 GLN A CA 1
ATOM 527 C C . GLN A 1 76 ? -11.695 -13.695 5.211 1 95.69 76 GLN A C 1
ATOM 529 O O . GLN A 1 76 ? -12.875 -13.719 5.57 1 95.69 76 GLN A O 1
ATOM 534 N N . GLN A 1 77 ? -10.703 -13.852 6.043 1 95.25 77 GLN A N 1
ATOM 535 C CA . GLN A 1 77 ? -10.945 -14.086 7.465 1 95.25 77 GLN A CA 1
ATOM 536 C C . GLN A 1 77 ? -11.633 -12.883 8.109 1 95.25 77 GLN A C 1
ATOM 538 O O . GLN A 1 77 ? -12.5 -13.055 8.969 1 95.25 77 GLN A O 1
ATOM 543 N N . GLY A 1 78 ? -11.227 -11.68 7.688 1 94.06 78 GLY A N 1
ATOM 544 C CA . GLY A 1 78 ? -11.867 -10.484 8.195 1 94.06 78 GLY A CA 1
ATOM 545 C C . GLY A 1 78 ? -13.352 -10.422 7.883 1 94.06 78 GLY A C 1
ATOM 546 O O . GLY A 1 78 ? -14.164 -10.055 8.742 1 94.06 78 GLY A O 1
ATOM 547 N N . LEU A 1 79 ? -13.68 -10.781 6.719 1 93.12 79 LEU A N 1
ATOM 548 C CA . LEU A 1 79 ? -15.078 -10.773 6.301 1 93.12 79 LEU A CA 1
ATOM 549 C C . LEU A 1 79 ? -15.875 -11.852 7.027 1 93.12 79 LEU A C 1
ATOM 551 O O . LEU A 1 79 ? -17 -11.617 7.465 1 93.12 79 LEU A O 1
ATOM 555 N N . LYS A 1 80 ? -15.297 -12.984 7.164 1 93.62 80 LYS A N 1
ATOM 556 C CA . LYS A 1 80 ? -15.938 -14.07 7.898 1 93.62 80 LYS A CA 1
ATOM 557 C C . LYS A 1 80 ? -16.266 -13.648 9.328 1 93.62 80 LYS A C 1
ATOM 559 O O . LYS A 1 80 ? -17.344 -13.945 9.844 1 93.62 80 LYS A O 1
ATOM 564 N N . ALA A 1 81 ? -15.328 -12.945 9.945 1 92.31 81 ALA A N 1
ATOM 565 C CA . ALA A 1 81 ? -15.5 -12.484 11.32 1 92.31 81 ALA A CA 1
ATOM 566 C C . ALA A 1 81 ? -16.656 -11.5 11.43 1 92.31 81 ALA A C 1
ATOM 568 O O . ALA A 1 81 ? -17.203 -11.281 12.516 1 92.31 81 ALA A O 1
ATOM 569 N N . ARG A 1 82 ? -17.078 -10.875 10.266 1 89.75 82 ARG A N 1
ATOM 570 C CA . ARG A 1 82 ? -18.172 -9.906 10.25 1 89.75 82 ARG A CA 1
ATOM 571 C C . ARG A 1 82 ? -19.453 -10.539 9.719 1 89.75 82 ARG A C 1
ATOM 573 O O . ARG A 1 82 ? -20.422 -9.836 9.422 1 89.75 82 ARG A O 1
ATOM 580 N N . GLY A 1 83 ? -19.406 -11.859 9.477 1 90.62 83 GLY A N 1
ATOM 581 C CA . GLY A 1 83 ? -20.594 -12.602 9.078 1 90.62 83 GLY A CA 1
ATOM 582 C C . GLY A 1 83 ? -20.75 -12.703 7.574 1 90.62 83 GLY A C 1
ATOM 583 O O . GLY A 1 83 ? -21.781 -13.172 7.09 1 90.62 83 GLY A O 1
ATOM 584 N N . ILE A 1 84 ? -19.891 -12.133 6.852 1 86.38 84 ILE A N 1
ATOM 585 C CA . ILE A 1 84 ? -19.922 -12.242 5.398 1 86.38 84 ILE A CA 1
ATOM 586 C C . ILE A 1 84 ? -19.219 -13.531 4.965 1 86.38 84 ILE A C 1
ATOM 588 O O . ILE A 1 84 ? -17.984 -13.594 4.949 1 86.38 84 ILE A O 1
ATOM 592 N N . LYS A 1 85 ? -20.156 -14.461 4.555 1 82.31 85 LYS A N 1
ATOM 593 C CA . LYS A 1 85 ? -19.656 -15.805 4.277 1 82.31 85 LYS A CA 1
ATOM 594 C C . LYS A 1 85 ? -19.375 -15.992 2.791 1 82.31 85 LYS A C 1
ATOM 596 O O . LYS A 1 85 ? -19.75 -15.156 1.971 1 82.31 85 LYS A O 1
ATOM 601 N N . ASN A 1 86 ? -18.453 -16.953 2.492 1 73.56 86 ASN A N 1
ATOM 602 C CA . ASN A 1 86 ? -18.188 -17.422 1.139 1 73.56 86 ASN A CA 1
ATOM 603 C C . ASN A 1 86 ? -17.281 -16.469 0.377 1 73.56 86 ASN A C 1
ATOM 605 O O . ASN A 1 86 ? -17.5 -16.203 -0.804 1 73.56 86 ASN A O 1
ATOM 609 N N . SER A 1 87 ? -16.469 -15.898 1.069 1 81.81 87 SER A N 1
ATOM 610 C CA . SER A 1 87 ? -15.469 -15.078 0.382 1 81.81 87 SER A CA 1
ATOM 611 C C . SER A 1 87 ? -14.297 -15.93 -0.103 1 81.81 87 SER A C 1
ATOM 613 O O . SER A 1 87 ? -13.906 -16.891 0.559 1 81.81 87 SER A O 1
ATOM 615 N N . GLN A 1 88 ? -13.922 -15.75 -1.281 1 91.62 88 GLN A N 1
ATOM 616 C CA . GLN A 1 88 ? -12.758 -16.406 -1.866 1 91.62 88 GLN A CA 1
ATOM 617 C C . GLN A 1 88 ? -11.477 -16 -1.142 1 91.62 88 GLN A C 1
ATOM 619 O O . GLN A 1 88 ? -11.422 -14.945 -0.509 1 91.62 88 GLN A O 1
ATOM 624 N N . PRO A 1 89 ? -10.453 -16.922 -1.201 1 96.25 89 PRO A N 1
ATOM 625 C CA . PRO A 1 89 ? -9.156 -16.562 -0.62 1 96.25 89 PRO A CA 1
ATOM 626 C C . PRO A 1 89 ? -8.641 -15.211 -1.112 1 96.25 89 PRO A C 1
ATOM 628 O O . PRO A 1 89 ? -8.602 -14.969 -2.32 1 96.25 89 PRO A O 1
ATOM 631 N N . TYR A 1 90 ? -8.328 -14.383 -0.206 1 97.69 90 TYR A N 1
ATOM 632 C CA . TYR A 1 90 ? -7.785 -13.055 -0.479 1 97.69 90 TYR A CA 1
ATOM 633 C C . TYR A 1 90 ? -6.945 -12.555 0.692 1 97.69 90 TYR A C 1
ATOM 635 O O . TYR A 1 90 ? -7.484 -12.211 1.745 1 97.69 90 TYR A O 1
ATOM 643 N N . VAL A 1 91 ? -5.617 -12.57 0.511 1 98.44 91 VAL A N 1
ATOM 644 C CA . VAL A 1 91 ? -4.703 -12.133 1.562 1 98.44 91 VAL A CA 1
ATOM 645 C C . VAL A 1 91 ? -3.678 -11.164 0.982 1 98.44 91 VAL A C 1
ATOM 647 O O . VAL A 1 91 ? -3.145 -11.391 -0.107 1 98.44 91 VAL A O 1
ATOM 650 N N . ILE A 1 92 ? -3.451 -10.094 1.67 1 98.56 92 ILE A N 1
ATOM 651 C CA . ILE A 1 92 ? -2.412 -9.125 1.331 1 98.56 92 ILE A CA 1
ATOM 652 C C . ILE A 1 92 ? -1.22 -9.297 2.27 1 98.56 92 ILE A C 1
ATOM 654 O O . ILE A 1 92 ? -1.35 -9.133 3.484 1 98.56 92 ILE A O 1
ATOM 658 N N . TYR A 1 93 ? -0.096 -9.641 1.714 1 98.75 93 TYR A N 1
ATOM 659 C CA . TYR A 1 93 ? 1.15 -9.742 2.465 1 98.75 93 TYR A CA 1
ATOM 660 C C . TYR A 1 93 ? 2.039 -8.531 2.215 1 98.75 93 TYR A C 1
ATOM 662 O O . TYR A 1 93 ? 2.184 -8.086 1.073 1 98.75 93 TYR A O 1
ATOM 670 N N . GLU A 1 94 ? 2.594 -8 3.252 1 98.31 94 GLU A N 1
ATOM 671 C CA . GLU A 1 94 ? 3.523 -6.883 3.131 1 98.31 94 GLU A CA 1
ATOM 672 C C . GLU A 1 94 ? 4.957 -7.324 3.418 1 98.31 94 GLU A C 1
ATOM 674 O O . GLU A 1 94 ? 5.227 -7.945 4.449 1 98.31 94 GLU A O 1
ATOM 679 N N . VAL A 1 95 ? 5.828 -7.055 2.465 1 98.38 95 VAL A N 1
ATOM 680 C CA . VAL A 1 95 ? 7.238 -7.398 2.6 1 98.38 95 VAL A CA 1
ATOM 681 C C . VAL A 1 95 ? 8.094 -6.141 2.457 1 98.38 95 VAL A C 1
ATOM 683 O O . VAL A 1 95 ? 7.746 -5.227 1.706 1 98.38 95 VAL A O 1
ATOM 686 N N . CYS A 1 96 ? 9.211 -6.156 3.166 1 97.12 96 CYS A N 1
ATOM 687 C CA . CYS A 1 96 ? 10 -4.93 3.125 1 97.12 96 CYS A CA 1
ATOM 688 C C . CYS A 1 96 ? 11.484 -5.23 3.271 1 97.12 96 CYS A C 1
ATOM 690 O O . CYS A 1 96 ? 11.875 -6.07 4.086 1 97.12 96 CYS A O 1
ATOM 692 N N . ASN A 1 97 ? 12.273 -4.711 2.465 1 97.06 97 ASN A N 1
ATOM 693 C CA . ASN A 1 97 ? 13.695 -4.461 2.701 1 97.06 97 ASN A CA 1
ATOM 694 C C . ASN A 1 97 ? 13.93 -3.057 3.248 1 97.06 97 ASN A C 1
ATOM 696 O O . ASN A 1 97 ? 13.969 -2.088 2.488 1 97.06 97 ASN A O 1
ATOM 700 N N . LEU A 1 98 ? 14.133 -2.957 4.527 1 94.94 98 LEU A N 1
ATOM 701 C CA . LEU A 1 98 ? 14.125 -1.656 5.188 1 94.94 98 LEU A CA 1
ATOM 702 C C . LEU A 1 98 ? 15.289 -0.796 4.703 1 94.94 98 LEU A C 1
ATOM 704 O O . LEU A 1 98 ? 15.164 0.426 4.602 1 94.94 98 LEU A O 1
ATOM 708 N N . VAL A 1 99 ? 16.438 -1.412 4.465 1 94.06 99 VAL A N 1
ATOM 709 C CA . VAL A 1 99 ? 17.625 -0.678 4.02 1 94.06 99 VAL A CA 1
ATOM 710 C C . VAL A 1 99 ? 17.359 -0.058 2.65 1 94.06 99 VAL A C 1
ATOM 712 O O . VAL A 1 99 ? 17.562 1.142 2.453 1 94.06 99 VAL A O 1
ATOM 715 N N . LEU A 1 100 ? 16.844 -0.826 1.717 1 95.94 100 LEU A N 1
ATOM 716 C CA . LEU A 1 100 ? 16.5 -0.295 0.4 1 95.94 100 LEU A CA 1
ATOM 717 C C . LEU A 1 100 ? 15.359 0.712 0.494 1 95.94 100 LEU A C 1
ATOM 719 O O . LEU A 1 100 ? 15.383 1.743 -0.182 1 95.94 100 LEU A O 1
ATOM 723 N N . GLY A 1 101 ? 14.352 0.371 1.364 1 95.94 101 GLY A N 1
ATOM 724 C CA . GLY A 1 101 ? 13.273 1.316 1.594 1 95.94 101 GLY A CA 1
ATOM 725 C C . GLY A 1 101 ? 13.758 2.668 2.084 1 95.94 101 GLY A C 1
ATOM 726 O O . GLY A 1 101 ? 13.336 3.707 1.572 1 95.94 101 GLY A O 1
ATOM 727 N N . ALA A 1 102 ? 14.695 2.635 3.021 1 94.12 102 ALA A N 1
ATOM 728 C CA . ALA A 1 102 ? 15.234 3.877 3.572 1 94.12 102 ALA A CA 1
ATOM 729 C C . ALA A 1 102 ? 15.961 4.68 2.502 1 94.12 102 ALA A C 1
ATOM 731 O O . ALA A 1 102 ? 15.867 5.91 2.465 1 94.12 102 ALA A O 1
ATOM 732 N N . LYS A 1 103 ? 16.672 4.027 1.685 1 94.56 103 LYS A N 1
ATOM 733 C CA . LYS A 1 103 ? 17.422 4.684 0.616 1 94.56 103 LYS A CA 1
ATOM 734 C C . LYS A 1 103 ? 16.484 5.43 -0.332 1 94.56 103 LYS A C 1
ATOM 736 O O . LYS A 1 103 ? 16.734 6.59 -0.671 1 94.56 103 LYS A O 1
ATOM 741 N N . ILE A 1 104 ? 15.445 4.746 -0.759 1 96.38 104 ILE A N 1
ATOM 742 C CA . ILE A 1 104 ? 14.547 5.398 -1.704 1 96.38 104 ILE A CA 1
ATOM 743 C C . ILE A 1 104 ? 13.797 6.535 -1.008 1 96.38 104 ILE A C 1
ATOM 745 O O . ILE A 1 104 ? 13.555 7.586 -1.607 1 96.38 104 ILE A O 1
ATOM 749 N N . LEU A 1 105 ? 13.375 6.441 0.273 1 95.44 105 LEU A N 1
ATOM 750 C CA . LEU A 1 105 ? 12.633 7.465 1.002 1 95.44 105 LEU A CA 1
ATOM 751 C C . LEU A 1 105 ? 13.5 8.695 1.249 1 95.44 105 LEU A C 1
ATOM 753 O O . LEU A 1 105 ? 12.984 9.805 1.38 1 95.44 105 LEU A O 1
ATOM 757 N N . LYS A 1 106 ? 14.797 8.453 1.32 1 92.69 106 LYS A N 1
ATOM 758 C CA . LYS A 1 106 ? 15.719 9.57 1.496 1 92.69 106 LYS A CA 1
ATOM 759 C C . LYS A 1 106 ? 15.695 10.5 0.286 1 92.69 106 LYS A C 1
ATOM 761 O O . LYS A 1 106 ? 15.727 11.727 0.435 1 92.69 106 LYS A O 1
ATOM 766 N N . THR A 1 107 ? 15.586 9.922 -0.896 1 94 107 THR A N 1
ATOM 767 C CA . THR A 1 107 ? 15.641 10.711 -2.121 1 94 107 THR A CA 1
ATOM 768 C C . THR A 1 107 ? 14.234 11.078 -2.59 1 94 107 THR A C 1
ATOM 770 O O . THR A 1 107 ? 14.047 12.094 -3.268 1 94 107 THR A O 1
ATOM 773 N N . THR A 1 108 ? 13.289 10.219 -2.285 1 95.5 108 THR A N 1
ATOM 774 C CA . THR A 1 108 ? 11.891 10.391 -2.678 1 95.5 108 THR A CA 1
ATOM 775 C C . THR A 1 108 ? 10.961 10.102 -1.506 1 95.5 108 THR A C 1
ATOM 777 O O . THR A 1 108 ? 10.305 9.062 -1.47 1 95.5 108 THR A O 1
ATOM 780 N N . PRO A 1 109 ? 10.836 11.062 -0.566 1 96.06 109 PRO A N 1
ATOM 781 C CA . PRO A 1 109 ? 10.062 10.805 0.654 1 96.06 109 PRO A CA 1
ATOM 782 C C . PRO A 1 109 ? 8.609 10.438 0.369 1 96.06 109 PRO A C 1
ATOM 784 O O . PRO A 1 109 ? 8.008 9.664 1.119 1 96.06 109 PRO A O 1
ATOM 787 N N . GLU A 1 110 ? 8.078 10.898 -0.752 1 97.06 110 GLU A N 1
ATOM 788 C CA . GLU A 1 110 ? 6.676 10.664 -1.073 1 97.06 110 GLU A CA 1
ATOM 789 C C . GLU A 1 110 ? 6.453 9.227 -1.541 1 97.06 110 GLU A C 1
ATOM 791 O O . GLU A 1 110 ? 5.312 8.758 -1.598 1 97.06 110 GLU A O 1
ATOM 796 N N . PHE A 1 111 ? 7.516 8.492 -1.774 1 97.75 111 PHE A N 1
ATOM 797 C CA . PHE A 1 111 ? 7.418 7.086 -2.154 1 97.75 111 PHE A CA 1
ATOM 798 C C . PHE A 1 111 ? 6.754 6.273 -1.05 1 97.75 111 PHE A C 1
ATOM 800 O O . PHE A 1 111 ? 6.254 5.172 -1.297 1 97.75 111 PHE A O 1
ATOM 807 N N . GLY A 1 112 ? 6.66 6.754 0.183 1 97.75 112 GLY A N 1
ATOM 808 C CA . GLY A 1 112 ? 6.047 6.074 1.313 1 97.75 112 GLY A CA 1
ATOM 809 C C . GLY A 1 112 ? 4.57 5.789 1.109 1 97.75 112 GLY A C 1
ATOM 810 O O . GLY A 1 112 ? 4.008 4.91 1.766 1 97.75 112 GLY A O 1
ATOM 811 N N . ALA A 1 113 ? 3.955 6.535 0.205 1 97.81 113 ALA A N 1
ATOM 812 C CA . ALA A 1 113 ? 2.551 6.301 -0.12 1 97.81 113 ALA A CA 1
ATOM 813 C C . ALA A 1 113 ? 2.363 4.953 -0.806 1 97.81 113 ALA A C 1
ATOM 815 O O . ALA A 1 113 ? 1.243 4.441 -0.894 1 97.81 113 ALA A O 1
ATOM 816 N N . PHE A 1 114 ? 3.441 4.336 -1.284 1 97.62 114 PHE A N 1
ATOM 817 C CA . PHE A 1 114 ? 3.402 3.072 -2.01 1 97.62 114 PHE A CA 1
ATOM 818 C C . PHE A 1 114 ? 4.051 1.959 -1.194 1 97.62 114 PHE A C 1
ATOM 820 O O . PHE A 1 114 ? 4.086 0.805 -1.627 1 97.62 114 PHE A O 1
ATOM 827 N N . ALA A 1 115 ? 4.625 2.346 -0.042 1 96.62 115 ALA A N 1
ATOM 828 C CA . ALA A 1 115 ? 5.273 1.392 0.852 1 96.62 115 ALA A CA 1
ATOM 829 C C . ALA A 1 115 ? 4.305 0.889 1.917 1 96.62 115 ALA A C 1
ATOM 831 O O . ALA A 1 115 ? 3.33 1.569 2.25 1 96.62 115 ALA A O 1
ATOM 832 N N . PRO A 1 116 ? 4.539 -0.291 2.465 1 97.38 116 PRO A N 1
ATOM 833 C CA . PRO A 1 116 ? 5.535 -1.3 2.098 1 97.38 116 PRO A CA 1
ATOM 834 C C . PRO A 1 116 ? 5.164 -2.061 0.827 1 97.38 116 PRO A C 1
ATOM 836 O O . PRO A 1 116 ? 4.047 -1.916 0.321 1 97.38 116 PRO A O 1
ATOM 839 N N . CYS A 1 117 ? 6.102 -2.791 0.294 1 98.06 117 CYS A N 1
ATOM 840 C CA . CYS A 1 117 ? 5.801 -3.654 -0.843 1 98.06 117 CYS A CA 1
ATOM 841 C C . CYS A 1 117 ? 4.801 -4.738 -0.456 1 98.06 117 CYS A C 1
ATOM 843 O O . CYS A 1 117 ? 4.77 -5.176 0.695 1 98.06 117 CYS A O 1
ATOM 845 N N . LYS A 1 118 ? 4.074 -5.191 -1.532 1 98.38 118 LYS A N 1
ATOM 846 C CA . LYS A 1 118 ? 3.004 -6.137 -1.236 1 98.38 118 LYS A CA 1
ATOM 847 C C . LYS A 1 118 ? 3.025 -7.312 -2.209 1 98.38 118 LYS A C 1
ATOM 849 O O . LYS A 1 118 ? 3.438 -7.164 -3.361 1 98.38 118 LYS A O 1
ATOM 854 N N . ILE A 1 119 ? 2.58 -8.43 -1.69 1 98.88 119 ILE A N 1
ATOM 855 C CA . ILE A 1 119 ? 2.197 -9.586 -2.49 1 98.88 119 ILE A CA 1
ATOM 856 C C . ILE A 1 119 ? 0.778 -10.016 -2.131 1 98.88 119 ILE A C 1
ATOM 858 O O . ILE A 1 119 ? 0.526 -10.484 -1.016 1 98.88 119 ILE A O 1
ATOM 862 N N . VAL A 1 120 ? -0.122 -9.875 -3.059 1 98.88 120 VAL A N 1
ATOM 863 C CA . VAL A 1 120 ? -1.525 -10.211 -2.844 1 98.88 120 VAL A CA 1
ATOM 864 C C . VAL A 1 120 ? -1.811 -11.617 -3.375 1 98.88 120 VAL A C 1
ATOM 866 O O . VAL A 1 120 ? -1.482 -11.93 -4.52 1 98.88 120 VAL A O 1
ATOM 869 N N . MET A 1 121 ? -2.352 -12.422 -2.572 1 98.88 121 MET A N 1
ATOM 870 C CA . MET A 1 121 ? -2.881 -13.719 -3 1 98.88 121 MET A CA 1
ATOM 871 C C . MET A 1 121 ? -4.398 -13.664 -3.146 1 98.88 121 MET A C 1
ATOM 873 O O . MET A 1 121 ? -5.102 -13.266 -2.217 1 98.88 121 MET A O 1
ATOM 877 N N . TYR A 1 122 ? -4.875 -14.039 -4.293 1 98.31 122 TYR A N 1
ATOM 878 C CA . TYR A 1 122 ? -6.32 -14.055 -4.492 1 98.31 122 TYR A CA 1
ATOM 879 C C . TYR A 1 122 ? -6.715 -15.133 -5.5 1 98.31 122 TYR A C 1
ATOM 881 O O . TYR A 1 122 ? -5.863 -15.68 -6.203 1 98.31 122 TYR A O 1
ATOM 889 N N . GLU A 1 123 ? -7.969 -15.461 -5.461 1 97.12 123 GLU A N 1
ATOM 890 C CA . GLU A 1 123 ? -8.492 -16.484 -6.371 1 97.12 123 GLU A CA 1
ATOM 891 C C . GLU A 1 123 ? -9.391 -15.859 -7.434 1 97.12 123 GLU A C 1
ATOM 893 O O . GLU A 1 123 ? -10.242 -15.016 -7.121 1 97.12 123 GLU A O 1
ATOM 898 N N . GLN A 1 124 ? -9.133 -16.219 -8.633 1 94.19 124 GLN A N 1
ATOM 899 C CA . GLN A 1 124 ? -9.969 -15.828 -9.766 1 94.19 124 GLN A CA 1
ATOM 900 C C . GLN A 1 124 ? -10.297 -17.031 -10.656 1 94.19 124 GLN A C 1
ATOM 902 O O . GLN A 1 124 ? -9.398 -17.641 -11.227 1 94.19 124 GLN A O 1
ATOM 907 N N . GLY A 1 125 ? -11.633 -17.359 -10.758 1 92.31 125 GLY A N 1
ATOM 908 C CA . GLY A 1 125 ? -12.039 -18.484 -11.586 1 92.31 125 GLY A CA 1
ATOM 909 C C . GLY A 1 125 ? -11.461 -19.797 -11.117 1 92.31 125 GLY A C 1
ATOM 910 O O . GLY A 1 125 ? -11.031 -20.625 -11.938 1 92.31 125 GLY A O 1
ATOM 911 N N . GLY A 1 126 ? -11.234 -19.969 -9.875 1 94 126 GLY A N 1
ATOM 912 C CA . GLY A 1 126 ? -10.711 -21.203 -9.32 1 94 126 GLY A CA 1
ATOM 913 C C . GLY A 1 126 ? -9.195 -21.297 -9.359 1 94 126 GLY A C 1
ATOM 914 O O . GLY A 1 126 ? -8.609 -22.297 -8.953 1 94 126 GLY A O 1
ATOM 915 N N . GLN A 1 127 ? -8.57 -20.281 -9.883 1 97.44 127 GLN A N 1
ATOM 916 C CA . GLN A 1 127 ? -7.117 -20.203 -10 1 97.44 127 GLN A CA 1
ATOM 917 C C . GLN A 1 127 ? -6.531 -19.219 -8.992 1 97.44 127 GLN A C 1
ATOM 919 O O . GLN A 1 127 ? -6.926 -18.062 -8.953 1 97.44 127 GLN A O 1
ATOM 924 N N . LEU A 1 128 ? -5.637 -19.734 -8.109 1 98.38 128 LEU A N 1
ATOM 925 C CA . LEU A 1 128 ? -4.906 -18.828 -7.23 1 98.38 128 LEU A CA 1
ATOM 926 C C . LEU A 1 128 ? -3.873 -18.031 -8.016 1 98.38 128 LEU A C 1
ATOM 928 O O . LEU A 1 128 ? -3.197 -18.578 -8.898 1 98.38 128 LEU A O 1
ATOM 932 N N . LYS A 1 129 ? -3.791 -16.781 -7.676 1 98.75 129 LYS A N 1
ATOM 933 C CA . LYS A 1 129 ? -2.855 -15.844 -8.305 1 98.75 129 LYS A CA 1
ATOM 934 C C . LYS A 1 129 ? -2.113 -15.023 -7.262 1 98.75 129 LYS A C 1
ATOM 936 O O . LYS A 1 129 ? -2.578 -14.883 -6.129 1 98.75 129 LYS A O 1
ATOM 941 N N . LEU A 1 130 ? -0.941 -14.578 -7.605 1 98.88 130 LEU A N 1
ATOM 942 C CA . LEU A 1 130 ? -0.196 -13.57 -6.859 1 98.88 130 LEU A CA 1
ATOM 943 C C . LEU A 1 130 ? -0.088 -12.273 -7.656 1 98.88 130 LEU A C 1
ATOM 945 O O . LEU A 1 130 ? 0.101 -12.305 -8.875 1 98.88 130 LEU A O 1
ATOM 949 N N . MET A 1 131 ? -0.18 -11.164 -6.957 1 98.81 131 MET A N 1
ATOM 950 C CA . MET A 1 131 ? -0.107 -9.852 -7.586 1 98.81 131 MET A CA 1
ATOM 951 C C . MET A 1 131 ? 0.698 -8.875 -6.73 1 98.81 131 MET A C 1
ATOM 953 O O . MET A 1 131 ? 0.685 -8.969 -5.504 1 98.81 131 MET A O 1
ATOM 957 N N . THR A 1 132 ? 1.416 -8 -7.391 1 98.75 132 THR A N 1
ATOM 958 C CA . THR A 1 132 ? 2.088 -6.906 -6.695 1 98.75 132 THR A CA 1
ATOM 959 C C . THR A 1 132 ? 1.994 -5.613 -7.504 1 98.75 132 THR A C 1
ATOM 961 O O . THR A 1 132 ? 1.66 -5.641 -8.688 1 98.75 132 THR A O 1
ATOM 964 N N . TYR A 1 133 ? 2.148 -4.504 -6.836 1 98.38 133 TYR A N 1
ATOM 965 C CA . TYR A 1 133 ? 2.377 -3.199 -7.445 1 98.38 133 TYR A CA 1
ATOM 966 C C . TYR A 1 133 ? 3.867 -2.934 -7.621 1 98.38 133 TYR A C 1
ATOM 968 O O . TYR A 1 133 ? 4.648 -3.09 -6.676 1 98.38 133 TYR A O 1
ATOM 976 N N . LEU A 1 134 ? 4.266 -2.57 -8.773 1 98.06 134 LEU A N 1
ATOM 977 C CA . LEU A 1 134 ? 5.68 -2.455 -9.109 1 98.06 134 LEU A CA 1
ATOM 978 C C . LEU A 1 134 ? 6.254 -1.14 -8.602 1 98.06 134 LEU A C 1
ATOM 980 O O . LEU A 1 134 ? 5.816 -0.063 -9.016 1 98.06 134 LEU A O 1
ATOM 984 N N . PRO A 1 135 ? 7.324 -1.251 -7.773 1 98.06 135 PRO A N 1
ATOM 985 C CA . PRO A 1 135 ? 7.996 -0.046 -7.281 1 98.06 135 PRO A CA 1
ATOM 986 C C . PRO A 1 135 ? 8.477 0.864 -8.414 1 98.06 135 PRO A C 1
ATOM 988 O O . PRO A 1 135 ? 8.391 2.09 -8.297 1 98.06 135 PRO A O 1
ATOM 991 N N . THR A 1 136 ? 8.969 0.321 -9.469 1 97.44 136 THR A N 1
ATOM 992 C CA . THR A 1 136 ? 9.445 1.132 -10.578 1 97.44 136 THR A CA 1
ATOM 993 C C . THR A 1 136 ? 8.305 1.942 -11.188 1 97.44 136 THR A C 1
ATOM 995 O O . THR A 1 136 ? 8.508 3.082 -11.617 1 97.44 136 THR A O 1
ATOM 998 N N . TYR A 1 137 ? 7.148 1.356 -11.227 1 97.19 137 TYR A N 1
ATOM 999 C CA . TYR A 1 137 ? 6 2.096 -11.742 1 97.19 137 TYR A CA 1
ATOM 1000 C C . TYR A 1 137 ? 5.645 3.258 -10.82 1 97.19 137 TYR A C 1
ATOM 1002 O O . TYR A 1 137 ? 5.32 4.352 -11.289 1 97.19 137 TYR A O 1
ATOM 1010 N N . ALA A 1 138 ? 5.688 3.027 -9.516 1 96.44 138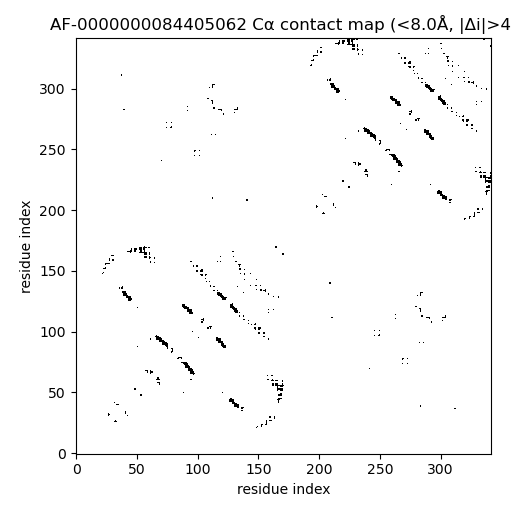 ALA A N 1
ATOM 1011 C CA . ALA A 1 138 ? 5.375 4.059 -8.531 1 96.44 138 ALA A CA 1
ATOM 1012 C C . ALA A 1 138 ? 6.289 5.27 -8.695 1 96.44 138 ALA A C 1
ATOM 1014 O O . ALA A 1 138 ? 5.855 6.41 -8.5 1 96.44 138 ALA A O 1
ATOM 1015 N N . LEU A 1 139 ? 7.469 5.082 -9.094 1 96.38 139 LEU A N 1
ATOM 1016 C CA . LEU A 1 139 ? 8.461 6.148 -9.18 1 96.38 139 LEU A CA 1
ATOM 1017 C C . LEU A 1 139 ? 8.102 7.145 -10.273 1 96.38 139 LEU A C 1
ATOM 1019 O O . LEU A 1 139 ? 8.617 8.258 -10.297 1 96.38 139 LEU A O 1
ATOM 1023 N N . ARG A 1 140 ? 7.242 6.77 -11.172 1 94.31 140 ARG A N 1
ATOM 1024 C CA . ARG A 1 140 ? 6.938 7.602 -12.328 1 94.31 140 ARG A CA 1
ATOM 1025 C C . ARG A 1 140 ? 6.238 8.891 -11.914 1 94.31 140 ARG A C 1
ATOM 1027 O O . ARG A 1 140 ? 6.172 9.844 -12.688 1 94.31 140 ARG A O 1
ATOM 1034 N N . TYR A 1 141 ? 5.73 8.875 -10.711 1 95 141 TYR A N 1
ATOM 1035 C CA . TYR A 1 141 ? 4.977 10.023 -10.227 1 95 141 TYR A CA 1
ATOM 1036 C C . TYR A 1 141 ? 5.902 11.062 -9.609 1 95 141 TYR A C 1
ATOM 1038 O O . TYR A 1 141 ? 5.457 12.133 -9.195 1 95 141 TYR A O 1
ATOM 1046 N N . PHE A 1 142 ? 7.16 10.75 -9.562 1 96.44 142 PHE A N 1
ATOM 1047 C CA . PHE A 1 142 ? 8.109 11.609 -8.859 1 96.44 142 PHE A CA 1
ATOM 1048 C C . PHE A 1 142 ? 9.227 12.055 -9.797 1 96.44 142 PHE A C 1
ATOM 1050 O O . PHE A 1 142 ? 9.445 11.445 -10.852 1 96.44 142 PHE A O 1
ATOM 1057 N N . PRO A 1 143 ? 9.906 13.156 -9.461 1 95.31 143 PRO A N 1
ATOM 1058 C CA . PRO A 1 143 ? 11.062 13.562 -10.266 1 95.31 143 PRO A CA 1
ATOM 1059 C C . PRO A 1 143 ? 12.094 12.445 -10.43 1 95.31 143 PRO A C 1
ATOM 1061 O O . PRO A 1 143 ? 12.32 11.672 -9.5 1 95.31 143 PRO A O 1
ATOM 1064 N N . LYS A 1 144 ? 12.68 12.5 -11.609 1 95.56 144 LYS A N 1
ATOM 1065 C CA . LYS A 1 144 ? 13.68 11.477 -11.898 1 95.56 144 LYS A CA 1
ATOM 1066 C C . LYS A 1 144 ? 14.859 11.57 -10.938 1 95.56 144 LYS A C 1
ATOM 1068 O O . LYS A 1 144 ? 15.344 12.664 -10.648 1 95.56 144 LYS A O 1
ATOM 1073 N N . ASN A 1 145 ? 15.18 10.43 -10.422 1 96.44 145 ASN A N 1
ATOM 1074 C CA . ASN A 1 145 ? 16.344 10.242 -9.547 1 96.44 145 ASN A CA 1
ATOM 1075 C C . ASN A 1 145 ? 17 8.891 -9.789 1 96.44 145 ASN A C 1
ATOM 1077 O O . ASN A 1 145 ? 16.375 7.844 -9.617 1 96.44 145 ASN A O 1
ATOM 1081 N N . ALA A 1 146 ? 18.297 8.93 -10.172 1 95.75 146 ALA A N 1
ATOM 1082 C CA . ALA A 1 146 ? 19 7.723 -10.578 1 95.75 146 ALA A CA 1
ATOM 1083 C C . ALA A 1 146 ? 19.094 6.719 -9.438 1 95.75 146 ALA A C 1
ATOM 1085 O O . ALA A 1 146 ? 18.953 5.512 -9.648 1 95.75 146 ALA A O 1
ATOM 1086 N N . GLU A 1 147 ? 19.328 7.168 -8.281 1 96.25 147 GLU A N 1
ATOM 1087 C CA . GLU A 1 147 ? 19.422 6.281 -7.125 1 96.25 147 GLU A CA 1
ATOM 1088 C C . GLU A 1 147 ? 18.094 5.621 -6.812 1 96.25 147 GLU A C 1
ATOM 1090 O O . GLU A 1 147 ? 18.031 4.418 -6.562 1 96.25 147 GLU A O 1
ATOM 1095 N N . SER A 1 148 ? 17.031 6.41 -6.871 1 97.38 148 SER A N 1
ATOM 1096 C CA . SER A 1 148 ? 15.695 5.848 -6.641 1 97.38 148 SER A CA 1
ATOM 1097 C C . SER A 1 148 ? 15.352 4.793 -7.684 1 97.38 148 SER A C 1
ATOM 1099 O O . SER A 1 148 ? 14.773 3.756 -7.359 1 97.38 148 SER A O 1
ATOM 1101 N N . ALA A 1 149 ? 15.742 5.078 -8.875 1 96.81 149 ALA A N 1
ATOM 1102 C CA . ALA A 1 149 ? 15.477 4.133 -9.953 1 96.81 149 ALA A CA 1
ATOM 1103 C C . ALA A 1 149 ? 16.203 2.816 -9.734 1 96.81 149 ALA A C 1
ATOM 1105 O O . ALA A 1 149 ? 15.633 1.739 -9.914 1 96.81 149 ALA A O 1
ATOM 1106 N N . LYS A 1 150 ? 17.453 2.904 -9.336 1 96.94 150 LYS A N 1
ATOM 1107 C CA . LYS A 1 150 ? 18.25 1.715 -9.07 1 96.94 150 LYS A CA 1
ATOM 1108 C C . LYS A 1 150 ? 17.641 0.88 -7.945 1 96.94 150 LYS A C 1
ATOM 1110 O O . LYS A 1 150 ? 17.5 -0.338 -8.078 1 96.94 150 LYS A O 1
ATOM 1115 N N . VAL A 1 151 ? 17.281 1.515 -6.883 1 97.5 151 VAL A N 1
ATOM 1116 C CA . VAL A 1 151 ? 16.719 0.831 -5.727 1 97.5 151 VAL A CA 1
ATOM 1117 C C . VAL A 1 151 ? 15.367 0.208 -6.098 1 97.5 151 VAL A C 1
ATOM 1119 O O . VAL A 1 151 ? 15.086 -0.937 -5.734 1 97.5 151 VAL A O 1
ATOM 1122 N N . ALA A 1 152 ? 14.555 0.974 -6.848 1 97.75 152 ALA A N 1
ATOM 1123 C CA . ALA A 1 152 ? 13.25 0.457 -7.25 1 97.75 152 ALA A CA 1
ATOM 1124 C C . ALA A 1 152 ? 13.398 -0.787 -8.125 1 97.75 152 ALA A C 1
ATOM 1126 O O . ALA A 1 152 ? 12.617 -1.733 -8 1 97.75 152 ALA A O 1
ATOM 1127 N N . ASN A 1 153 ? 14.352 -0.799 -8.984 1 97.31 153 ASN A N 1
ATOM 1128 C CA . ASN A 1 153 ? 14.625 -1.972 -9.812 1 97.31 153 ASN A CA 1
ATOM 1129 C C . ASN A 1 153 ? 15.008 -3.178 -8.961 1 97.31 153 ASN A C 1
ATOM 1131 O O . ASN A 1 153 ? 14.555 -4.297 -9.219 1 97.31 153 ASN A O 1
ATOM 1135 N N . GLU A 1 154 ? 15.812 -2.924 -8.016 1 97.62 154 GLU A N 1
ATOM 1136 C CA . GLU A 1 154 ? 16.203 -4 -7.113 1 97.62 154 GLU A CA 1
ATOM 1137 C C . GLU A 1 154 ? 15.008 -4.527 -6.328 1 97.62 154 GLU A C 1
ATOM 1139 O O . GLU A 1 154 ? 14.859 -5.738 -6.148 1 97.62 154 GLU A O 1
ATOM 1144 N N . LEU A 1 155 ? 14.133 -3.656 -5.902 1 98.06 155 LEU A N 1
ATOM 1145 C CA . LEU A 1 155 ? 1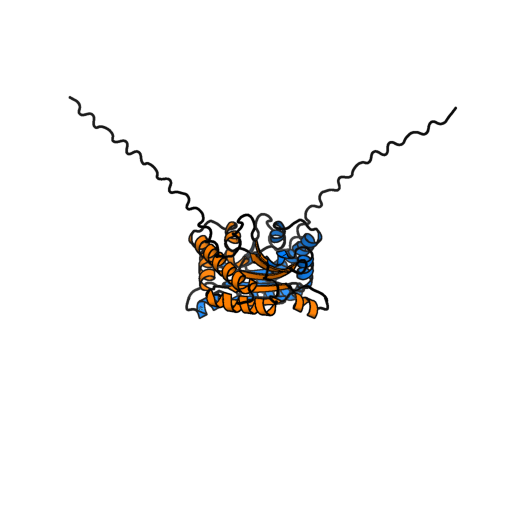2.93 -4.062 -5.188 1 98.06 155 LEU A CA 1
ATOM 1146 C C . LEU A 1 155 ? 12.023 -4.898 -6.082 1 98.06 155 LEU A C 1
ATOM 1148 O O . LEU A 1 155 ? 11.461 -5.898 -5.637 1 98.06 155 LEU A O 1
ATOM 1152 N N . ASP A 1 156 ? 11.852 -4.434 -7.348 1 98.19 156 ASP A N 1
ATOM 1153 C CA . ASP A 1 156 ? 11.094 -5.246 -8.289 1 98.19 156 ASP A CA 1
ATOM 1154 C C . ASP A 1 156 ? 11.656 -6.664 -8.375 1 98.19 156 ASP A C 1
ATOM 1156 O O . ASP A 1 156 ? 10.914 -7.641 -8.266 1 98.19 156 ASP A O 1
ATOM 1160 N N . ARG A 1 157 ? 12.938 -6.754 -8.547 1 97.94 157 ARG A N 1
ATOM 1161 C CA . ARG A 1 157 ? 13.578 -8.062 -8.664 1 97.94 157 ARG A CA 1
ATOM 1162 C C . ARG A 1 157 ? 13.336 -8.898 -7.41 1 97.94 157 ARG A C 1
ATOM 1164 O O . ARG A 1 157 ? 13 -10.086 -7.508 1 97.94 157 ARG A O 1
ATOM 1171 N N . GLN A 1 158 ? 13.523 -8.328 -6.242 1 98.31 158 GLN A N 1
ATOM 1172 C CA . GLN A 1 158 ? 13.359 -9.055 -4.988 1 98.31 158 GLN A CA 1
ATOM 1173 C C . GLN A 1 158 ? 11.93 -9.555 -4.824 1 98.31 158 GLN A C 1
ATOM 1175 O O . GLN A 1 158 ? 11.703 -10.719 -4.504 1 98.31 158 GLN A O 1
ATOM 1180 N N . ILE A 1 159 ? 10.938 -8.688 -5.066 1 98.62 159 ILE A N 1
ATOM 1181 C CA . ILE A 1 159 ? 9.547 -9.055 -4.84 1 98.62 159 ILE A CA 1
ATOM 1182 C C . ILE A 1 159 ? 9.133 -10.148 -5.824 1 98.62 159 ILE A C 1
ATOM 1184 O O . ILE A 1 159 ? 8.445 -11.102 -5.449 1 98.62 159 ILE A O 1
ATOM 1188 N N . ILE A 1 160 ? 9.578 -10.031 -7.074 1 98.5 160 ILE A N 1
ATOM 1189 C CA . ILE A 1 160 ? 9.234 -11.031 -8.078 1 98.5 160 ILE A CA 1
ATOM 1190 C C . ILE A 1 160 ? 9.906 -12.359 -7.742 1 98.5 160 ILE A C 1
ATOM 1192 O O . ILE A 1 160 ? 9.328 -13.43 -7.949 1 98.5 160 ILE A O 1
ATOM 1196 N N . THR A 1 161 ? 11.125 -12.312 -7.16 1 98.25 161 THR A N 1
ATOM 1197 C CA . THR A 1 161 ? 11.789 -13.531 -6.707 1 98.25 161 THR A CA 1
ATOM 1198 C C . THR A 1 161 ? 10.992 -14.203 -5.594 1 98.25 161 THR A C 1
ATOM 1200 O O . THR A 1 161 ? 10.812 -15.422 -5.602 1 98.25 161 THR A O 1
ATOM 1203 N N . VAL A 1 162 ? 10.508 -13.445 -4.633 1 98.56 162 VAL A N 1
ATOM 1204 C CA . VAL A 1 162 ? 9.68 -13.969 -3.555 1 98.56 162 VAL A CA 1
ATOM 1205 C C . VAL A 1 162 ? 8.406 -14.586 -4.137 1 98.56 162 VAL A C 1
ATOM 1207 O O . VAL A 1 162 ? 7.988 -15.672 -3.723 1 98.56 162 VAL A O 1
ATOM 1210 N N . MET A 1 163 ? 7.785 -13.898 -5.117 1 98.75 163 MET A N 1
ATOM 1211 C CA . MET A 1 163 ? 6.57 -14.398 -5.75 1 98.75 163 MET A CA 1
ATOM 1212 C C . MET A 1 163 ? 6.832 -15.727 -6.457 1 98.75 163 MET A C 1
ATOM 1214 O O . MET A 1 163 ? 5.988 -16.625 -6.438 1 98.75 163 MET A O 1
ATOM 1218 N N . LYS A 1 164 ? 7.984 -15.797 -7.102 1 98.31 164 LYS A N 1
ATOM 1219 C CA . LYS A 1 164 ? 8.359 -17.047 -7.758 1 98.31 164 LYS A CA 1
ATOM 1220 C C . LYS A 1 164 ? 8.367 -18.203 -6.77 1 98.31 164 LYS A C 1
ATOM 1222 O O . LYS A 1 164 ? 7.773 -19.25 -7.031 1 98.31 164 LYS A O 1
ATOM 1227 N N . GLN A 1 165 ? 8.977 -18 -5.668 1 97.94 165 GLN A N 1
ATOM 1228 C CA . GLN A 1 165 ? 9.055 -19.031 -4.637 1 97.94 165 GLN A CA 1
ATOM 1229 C C . GLN A 1 165 ? 7.668 -19.375 -4.102 1 97.94 165 GLN A C 1
ATOM 1231 O O . GLN A 1 165 ? 7.32 -20.547 -3.965 1 97.94 165 GLN A O 1
ATOM 1236 N N . ALA A 1 166 ? 6.898 -18.391 -3.814 1 98.62 166 ALA A N 1
ATOM 1237 C CA . ALA A 1 166 ? 5.566 -18.578 -3.246 1 98.62 166 ALA A CA 1
ATOM 1238 C C . ALA A 1 166 ? 4.648 -19.297 -4.227 1 98.62 166 ALA A C 1
ATOM 1240 O O . ALA A 1 166 ? 3.883 -20.188 -3.83 1 98.62 166 ALA A O 1
ATOM 1241 N N . ALA A 1 167 ? 4.73 -18.938 -5.531 1 98.38 167 ALA A N 1
ATOM 1242 C CA . ALA A 1 167 ? 3.867 -19.516 -6.562 1 98.38 167 ALA A CA 1
ATOM 1243 C C . ALA A 1 167 ? 4.16 -21 -6.762 1 98.38 167 ALA A C 1
ATOM 1245 O O . ALA A 1 167 ? 3.301 -21.75 -7.23 1 98.38 167 ALA A O 1
ATOM 1246 N N . ALA A 1 168 ? 5.391 -21.359 -6.34 1 96.81 168 ALA A N 1
ATOM 1247 C CA . ALA A 1 168 ? 5.809 -22.766 -6.48 1 96.81 168 ALA A CA 1
ATOM 1248 C C . ALA A 1 168 ? 5.59 -23.531 -5.18 1 96.81 168 ALA A C 1
ATOM 1250 O O . ALA A 1 168 ? 5.906 -24.719 -5.09 1 96.81 168 ALA A O 1
ATOM 1251 N N . GLY A 1 169 ? 5.031 -22.859 -4.168 1 93 169 GLY A N 1
ATOM 1252 C CA . GLY A 1 169 ? 4.719 -23.531 -2.912 1 93 169 GLY A CA 1
ATOM 1253 C C . GLY A 1 169 ? 5.91 -23.609 -1.974 1 93 169 GLY A C 1
ATOM 1254 O O . GLY A 1 169 ? 5.965 -24.5 -1.116 1 93 169 GLY A O 1
ATOM 1255 N N . GLY A 1 170 ? 6.812 -22.672 -2.094 1 81.75 170 GLY A N 1
ATOM 1256 C CA . GLY A 1 170 ? 7.961 -22.625 -1.202 1 81.75 170 GLY A CA 1
ATOM 1257 C C . GLY A 1 170 ? 9.023 -23.641 -1.545 1 81.75 170 GLY A C 1
ATOM 1258 O O . GLY A 1 170 ? 9.953 -23.875 -0.763 1 81.75 170 GLY A O 1
ATOM 1259 N N . LEU A 1 171 ? 8.789 -24.453 -2.582 1 66.81 171 LEU A N 1
ATOM 1260 C CA . LEU A 1 171 ? 9.75 -25.484 -2.955 1 66.81 171 LEU A CA 1
ATOM 1261 C C . LEU A 1 171 ? 10.688 -24.984 -4.051 1 66.81 171 LEU A C 1
ATOM 1263 O O . LEU A 1 171 ? 10.312 -24.125 -4.855 1 66.81 171 LEU A O 1
ATOM 1267 N N . MET B 1 1 ? -60.312 11.023 -53.25 1 33.22 1 MET B N 1
ATOM 1268 C CA . MET B 1 1 ? -59.312 11.867 -52.656 1 33.22 1 MET B CA 1
ATOM 1269 C C . MET B 1 1 ? -58.438 11.062 -51.688 1 33.22 1 MET B C 1
ATOM 1271 O O . MET B 1 1 ? -58.938 10.398 -50.781 1 33.22 1 MET B O 1
ATOM 1275 N N . PRO B 1 2 ? -57.219 10.578 -52.188 1 33.66 2 PRO B N 1
ATOM 1276 C CA . PRO B 1 2 ? -56.281 9.656 -51.594 1 33.66 2 PRO B CA 1
ATOM 1277 C C . PRO B 1 2 ? -55.719 10.172 -50.281 1 33.66 2 PRO B C 1
ATOM 1279 O O . PRO B 1 2 ? -55.406 11.359 -50.156 1 33.66 2 PRO B O 1
ATOM 1282 N N . PHE B 1 3 ? -56.25 9.727 -49.094 1 34.31 3 PHE B N 1
ATOM 1283 C CA . PHE B 1 3 ? -55.875 9.898 -47.719 1 34.31 3 PHE B CA 1
ATOM 1284 C C . PHE B 1 3 ? -54.406 9.508 -47.469 1 34.31 3 PHE B C 1
ATOM 1286 O O . PHE B 1 3 ? -54.062 8.336 -47.594 1 34.31 3 PHE B O 1
ATOM 1293 N N . ILE B 1 4 ? -53.469 10.281 -48 1 40.06 4 ILE B N 1
ATOM 1294 C CA . ILE B 1 4 ? -52.062 9.969 -47.781 1 40.06 4 ILE B CA 1
ATOM 1295 C C . ILE B 1 4 ? -51.75 9.984 -46.281 1 40.06 4 ILE B C 1
ATOM 1297 O O . ILE B 1 4 ? -52 10.977 -45.594 1 40.06 4 ILE B O 1
ATOM 1301 N N . PRO B 1 5 ? -51.688 8.836 -45.625 1 36.19 5 PRO B N 1
ATOM 1302 C CA . PRO B 1 5 ? -51.344 8.773 -44.188 1 36.19 5 PRO B CA 1
ATOM 1303 C C . PRO B 1 5 ? -50 9.414 -43.906 1 36.19 5 PRO B C 1
ATOM 1305 O O . PRO B 1 5 ? -49.062 9.32 -44.719 1 36.19 5 PRO B O 1
ATOM 1308 N N . ALA B 1 6 ? -49.969 10.594 -43.219 1 37.41 6 ALA B N 1
ATOM 1309 C CA . ALA B 1 6 ? -48.781 11.305 -42.719 1 37.41 6 ALA B CA 1
ATOM 1310 C C . ALA B 1 6 ? -47.938 10.391 -41.875 1 37.41 6 ALA B C 1
ATOM 1312 O O . ALA B 1 6 ? -48.438 9.719 -40.969 1 37.41 6 ALA B O 1
ATOM 1313 N N . THR B 1 7 ? -46.875 9.758 -42.5 1 37.09 7 THR B N 1
ATOM 1314 C CA . THR B 1 7 ? -45.781 9 -41.844 1 37.09 7 THR B CA 1
ATOM 1315 C C . THR B 1 7 ? -45.188 9.781 -40.688 1 37.09 7 THR B C 1
ATOM 1317 O O . THR B 1 7 ? -44.75 10.914 -40.844 1 37.09 7 THR B O 1
ATOM 1320 N N . LEU B 1 8 ? -45.781 9.656 -39.438 1 32.84 8 LEU B N 1
ATOM 1321 C CA . LEU B 1 8 ? -45.188 10.18 -38.219 1 32.84 8 LEU B CA 1
ATOM 1322 C C . LEU B 1 8 ? -43.75 9.688 -38.031 1 32.84 8 LEU B C 1
ATOM 1324 O O . LEU B 1 8 ? -43.5 8.484 -37.969 1 32.84 8 LEU B O 1
ATOM 1328 N N . LEU B 1 9 ? -42.781 10.398 -38.656 1 33.31 9 LEU B N 1
ATOM 1329 C CA . LEU B 1 9 ? -41.375 10.141 -38.375 1 33.31 9 LEU B CA 1
ATOM 1330 C C . LEU B 1 9 ? -41.094 10.266 -36.875 1 33.31 9 LEU B C 1
ATOM 1332 O O . LEU B 1 9 ? -41.312 11.32 -36.281 1 33.31 9 LEU B O 1
ATOM 1336 N N . CYS B 1 10 ? -41.312 9.188 -36.094 1 32.28 10 CYS B N 1
ATOM 1337 C CA . CYS B 1 10 ? -40.844 9.102 -34.719 1 32.28 10 CYS B CA 1
ATOM 1338 C C . CYS B 1 10 ? -39.344 9.406 -34.625 1 32.28 10 CYS B C 1
ATOM 1340 O O . CYS B 1 10 ? -38.531 8.68 -35.188 1 32.28 10 CYS B O 1
ATOM 1342 N N . SER B 1 11 ? -38.969 10.703 -34.75 1 34.31 11 SER B N 1
ATOM 1343 C CA . SER B 1 11 ? -37.594 11.039 -34.406 1 34.31 11 SER B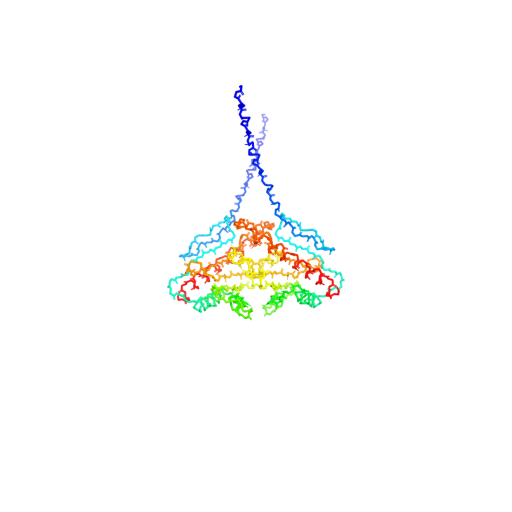 CA 1
ATOM 1344 C C . SER B 1 11 ? -37.188 10.484 -33.031 1 34.31 11 SER B C 1
ATOM 1346 O O . SER B 1 11 ? -37.812 10.805 -32.031 1 34.31 11 SER B O 1
ATOM 1348 N N . ALA B 1 12 ? -36.688 9.219 -32.969 1 36.84 12 ALA B N 1
ATOM 1349 C CA . ALA B 1 12 ? -36.062 8.711 -31.75 1 36.84 12 ALA B CA 1
ATOM 1350 C C . ALA B 1 12 ? -34.938 9.641 -31.281 1 36.84 12 ALA B C 1
ATOM 1352 O O . ALA B 1 12 ? -33.938 9.789 -31.953 1 36.84 12 ALA B O 1
ATOM 1353 N N . LEU B 1 13 ? -35.344 10.859 -30.719 1 35 13 LEU B N 1
ATOM 1354 C CA . LEU B 1 13 ? -34.25 11.531 -30.031 1 35 13 LEU B CA 1
ATOM 1355 C C . LEU B 1 13 ? -33.562 10.57 -29.078 1 35 13 LEU B C 1
ATOM 1357 O O . LEU B 1 13 ? -34.156 10.008 -28.172 1 35 13 LEU B O 1
ATOM 1361 N N . LEU B 1 14 ? -32.594 9.914 -29.594 1 38.66 14 LEU B N 1
ATOM 1362 C CA . LEU B 1 14 ? -31.656 9.172 -28.75 1 38.66 14 LEU B CA 1
ATOM 1363 C C . LEU B 1 14 ? -31.109 10.07 -27.641 1 38.66 14 LEU B C 1
ATOM 1365 O O . LEU B 1 14 ? -30.484 11.102 -27.922 1 38.66 14 LEU B O 1
ATOM 1369 N N . PHE B 1 15 ? -31.875 10.164 -26.547 1 32.03 15 PHE B N 1
ATOM 1370 C CA . PHE B 1 15 ? -31.281 10.773 -25.359 1 32.03 15 PHE B CA 1
ATOM 1371 C C . PHE B 1 15 ? -29.922 10.141 -25.062 1 32.03 15 PHE B C 1
ATOM 1373 O O . PHE B 1 15 ? -29.844 8.961 -24.703 1 32.03 15 PHE B O 1
ATOM 1380 N N . CYS B 1 16 ? -28.938 10.508 -25.797 1 36.34 16 CYS B N 1
ATOM 1381 C CA . CYS B 1 16 ? -27.609 10.195 -25.266 1 36.34 16 CYS B CA 1
ATOM 1382 C C . CYS B 1 16 ? -27.5 10.609 -23.797 1 36.34 16 CYS B C 1
ATOM 1384 O O . CYS B 1 16 ? -27.656 11.789 -23.469 1 36.34 16 CYS B O 1
ATOM 1386 N N . GLY B 1 17 ? -27.953 9.75 -22.906 1 39.88 17 GLY B N 1
ATOM 1387 C CA . GLY B 1 17 ? -27.797 10.016 -21.484 1 39.88 17 GLY B CA 1
ATOM 1388 C C . GLY B 1 17 ? -26.469 10.633 -21.141 1 39.88 17 GLY B C 1
ATOM 1389 O O . GLY B 1 17 ? -25.453 10.336 -21.781 1 39.88 17 GLY B O 1
ATOM 1390 N N . PRO B 1 18 ? -26.375 11.742 -20.484 1 36.75 18 PRO B N 1
ATOM 1391 C CA . PRO B 1 18 ? -25.141 12.367 -20.016 1 36.75 18 PRO B CA 1
ATOM 1392 C C . PRO B 1 18 ? -24.156 11.367 -19.422 1 36.75 18 PRO B C 1
ATOM 1394 O O . PRO B 1 18 ? -24.562 10.352 -18.859 1 36.75 18 PRO B O 1
ATOM 1397 N N . ALA B 1 19 ? -23.062 11.234 -19.984 1 37.97 19 ALA B N 1
ATOM 1398 C CA . ALA B 1 19 ? -21.938 10.641 -19.266 1 37.97 19 ALA B CA 1
ATOM 1399 C C . ALA B 1 19 ? -21.953 11.016 -17.797 1 37.97 19 ALA B C 1
ATOM 1401 O O . ALA B 1 19 ? -22 12.195 -17.453 1 37.97 19 ALA B O 1
ATOM 1402 N N . ALA B 1 20 ? -22.5 10.258 -16.922 1 39.5 20 ALA B N 1
ATOM 1403 C CA . ALA B 1 20 ? -22.359 10.5 -15.484 1 39.5 20 ALA B CA 1
ATOM 1404 C C . ALA B 1 20 ? -20.969 11.016 -15.148 1 39.5 20 ALA B C 1
ATOM 1406 O O . ALA B 1 20 ? -19.969 10.352 -15.438 1 39.5 20 ALA B O 1
ATOM 1407 N N . ALA B 1 21 ? -20.703 12.195 -15.008 1 38.09 21 ALA B N 1
ATOM 1408 C CA . ALA B 1 21 ? -19.453 12.695 -14.445 1 38.09 21 ALA B CA 1
ATOM 1409 C C . ALA B 1 21 ? -19 11.844 -13.266 1 38.09 21 ALA B C 1
ATOM 1411 O O . ALA B 1 21 ? -19.812 11.391 -12.469 1 38.09 21 ALA B O 1
ATOM 1412 N N . ALA B 1 22 ? -17.969 11.164 -13.383 1 47.28 22 ALA B N 1
ATOM 1413 C CA . ALA B 1 22 ? -17.391 10.461 -12.242 1 47.28 22 ALA B CA 1
ATOM 1414 C C . ALA B 1 22 ? -17.562 11.266 -10.961 1 47.28 22 ALA B C 1
ATOM 1416 O O . ALA B 1 22 ? -17.125 12.414 -10.875 1 47.28 22 ALA B O 1
ATOM 1417 N N . SER B 1 23 ? -18.703 11.141 -10.211 1 48.16 23 SER B N 1
ATOM 1418 C CA . SER B 1 23 ? -19.016 11.883 -8.992 1 48.16 23 SER B CA 1
ATOM 1419 C C . SER B 1 23 ? -17.797 11.969 -8.07 1 48.16 23 SER B C 1
ATOM 1421 O O . SER B 1 23 ? -17.281 10.945 -7.617 1 48.16 23 SER B O 1
ATOM 1423 N N . ILE B 1 24 ? -16.891 12.938 -8.258 1 57.56 24 ILE B N 1
ATOM 1424 C CA . ILE B 1 24 ? -15.812 13.297 -7.344 1 57.56 24 ILE B CA 1
ATOM 1425 C C . ILE B 1 24 ? -16.359 13.484 -5.934 1 57.56 24 ILE B C 1
ATOM 1427 O O . ILE B 1 24 ? -17.469 14.008 -5.758 1 57.56 24 ILE B O 1
ATOM 1431 N N . ALA B 1 25 ? -15.711 12.719 -4.973 1 62.56 25 ALA B N 1
ATOM 1432 C CA . ALA B 1 25 ? -16.078 12.859 -3.564 1 62.56 25 ALA B CA 1
ATOM 1433 C C . ALA B 1 25 ? -16.281 14.32 -3.189 1 62.56 25 ALA B C 1
ATOM 1435 O O . ALA B 1 25 ? -15.555 15.195 -3.676 1 62.56 25 ALA B O 1
ATOM 1436 N N . ALA B 1 26 ? -17.328 14.609 -2.387 1 70.25 26 ALA B N 1
ATOM 1437 C CA . ALA B 1 26 ? -17.484 15.953 -1.824 1 70.25 26 ALA B CA 1
ATOM 1438 C C . ALA B 1 26 ? -16.266 16.344 -0.996 1 70.25 26 ALA B C 1
ATOM 1440 O O . ALA B 1 26 ? -15.68 15.516 -0.3 1 70.25 26 ALA B O 1
ATOM 1441 N N . PRO B 1 27 ? -15.805 17.531 -1.14 1 80.31 27 PRO B N 1
ATOM 1442 C CA . PRO B 1 27 ? -14.664 18.016 -0.359 1 80.31 27 PRO B CA 1
ATOM 1443 C C . PRO B 1 27 ? -14.914 17.953 1.146 1 80.31 27 PRO B C 1
ATOM 1445 O O . PRO B 1 27 ? -16.047 18.156 1.595 1 80.31 27 PRO B O 1
ATOM 1448 N N . VAL B 1 28 ? -13.945 17.422 1.873 1 90.19 28 VAL B N 1
ATOM 1449 C CA . VAL B 1 28 ? -13.977 17.516 3.33 1 90.19 28 VAL B CA 1
ATOM 1450 C C . VAL B 1 28 ? -13.75 18.953 3.773 1 90.19 28 VAL B C 1
ATOM 1452 O O . VAL B 1 28 ? -12.75 19.578 3.4 1 90.19 28 VAL B O 1
ATOM 1455 N N . SER B 1 29 ? -14.688 19.469 4.605 1 90.5 29 SER B N 1
ATOM 1456 C CA . SER B 1 29 ? -14.625 20.859 5.027 1 90.5 29 SER B CA 1
ATOM 1457 C C . SER B 1 29 ? -13.312 21.156 5.746 1 90.5 29 SER B C 1
ATOM 1459 O O . SER B 1 29 ? -12.875 20.391 6.602 1 90.5 29 SER B O 1
ATOM 1461 N N . GLY B 1 30 ? -12.648 22.234 5.324 1 92.88 30 GLY B N 1
ATOM 1462 C CA . GLY B 1 30 ? -11.43 22.688 5.988 1 92.88 30 GLY B CA 1
ATOM 1463 C C . GLY B 1 30 ? -10.18 22.031 5.441 1 92.88 30 GLY B C 1
ATOM 1464 O O . GLY B 1 30 ? -9.07 22.312 5.891 1 92.88 30 GLY B O 1
ATOM 1465 N N . MET B 1 31 ? -10.367 21.172 4.516 1 96.75 31 MET B N 1
ATOM 1466 C CA . MET B 1 31 ? -9.242 20.484 3.891 1 96.75 31 MET B CA 1
ATOM 1467 C C . MET B 1 31 ? -9.07 20.922 2.439 1 96.75 31 MET B C 1
ATOM 1469 O O . MET B 1 31 ? -10.039 21.344 1.797 1 96.75 31 MET B O 1
ATOM 1473 N N . PRO B 1 32 ? -7.781 20.953 1.917 1 96.31 32 PRO B N 1
ATOM 1474 C CA . PRO B 1 32 ? -7.605 21.297 0.503 1 96.31 32 PRO B CA 1
ATOM 1475 C C . PRO B 1 32 ? -8.398 20.391 -0.427 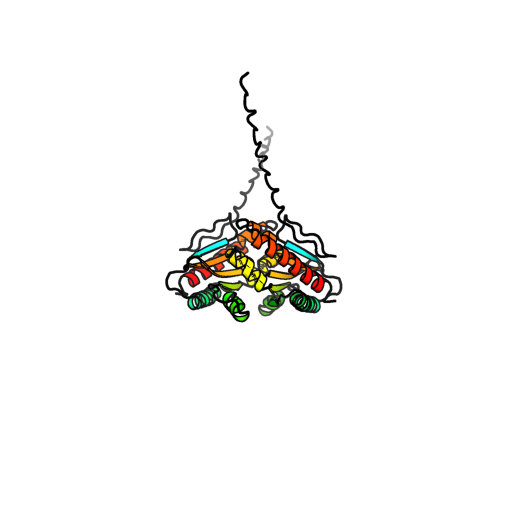1 96.31 32 PRO B C 1
ATOM 1477 O O . PRO B 1 32 ? -8.672 19.234 -0.084 1 96.31 32 PRO B O 1
ATOM 1480 N N . ALA B 1 33 ? -8.688 20.859 -1.575 1 95.81 33 ALA B N 1
ATOM 1481 C CA . ALA B 1 33 ? -9.375 20.062 -2.582 1 95.81 33 ALA B CA 1
ATOM 1482 C C . ALA B 1 33 ? -8.469 18.953 -3.121 1 95.81 33 ALA B C 1
ATOM 1484 O O . ALA B 1 33 ? -7.246 19.109 -3.15 1 95.81 33 ALA B O 1
ATOM 1485 N N . ILE B 1 34 ? -9.133 17.859 -3.57 1 95.88 34 ILE B N 1
ATOM 1486 C CA . ILE B 1 34 ? -8.391 16.797 -4.238 1 95.88 34 ILE B CA 1
ATOM 1487 C C . ILE B 1 34 ? -7.941 17.266 -5.617 1 95.88 34 ILE B C 1
ATOM 1489 O O . ILE B 1 34 ? -8.734 17.828 -6.379 1 95.88 34 ILE B O 1
ATOM 1493 N N . ASN B 1 35 ? -6.676 17.172 -5.887 1 94.5 35 ASN B N 1
ATOM 1494 C CA . ASN B 1 35 ? -6.137 17.328 -7.234 1 94.5 35 ASN B CA 1
ATOM 1495 C C . ASN B 1 35 ? -6.125 16 -7.992 1 94.5 35 ASN B C 1
ATOM 1497 O O . ASN B 1 35 ? -5.336 15.109 -7.68 1 94.5 35 ASN B O 1
ATOM 1501 N N . THR B 1 36 ? -6.895 15.836 -8.992 1 91.81 36 THR B N 1
ATOM 1502 C CA . THR B 1 36 ? -7.109 14.547 -9.641 1 91.81 36 THR B CA 1
ATOM 1503 C C . THR B 1 36 ? -5.949 14.211 -10.578 1 91.81 36 THR B C 1
ATOM 1505 O O . THR B 1 36 ? -5.879 13.102 -11.117 1 91.81 36 THR B O 1
ATOM 1508 N N . SER B 1 37 ? -5.016 15.078 -10.75 1 92.81 37 SER B N 1
ATOM 1509 C CA . SER B 1 37 ? -3.902 14.859 -11.664 1 92.81 37 SER B CA 1
ATOM 1510 C C . SER B 1 37 ? -2.74 14.164 -10.961 1 92.81 37 SER B C 1
ATOM 1512 O O . SER B 1 37 ? -1.743 13.812 -11.602 1 92.81 37 SER B O 1
ATOM 1514 N N . THR B 1 38 ? -2.83 14 -9.656 1 94.81 38 THR B N 1
ATOM 1515 C CA . THR B 1 38 ? -1.808 13.297 -8.891 1 94.81 38 THR B CA 1
ATOM 1516 C C . THR B 1 38 ? -2.438 12.234 -7.992 1 94.81 38 THR B C 1
ATOM 1518 O O . THR B 1 38 ? -3.574 12.391 -7.539 1 94.81 38 THR B O 1
ATOM 1521 N N . PRO B 1 39 ? -1.71 11.219 -7.676 1 97 39 PRO B N 1
ATOM 1522 C CA . PRO B 1 39 ? -2.246 10.172 -6.801 1 97 39 PRO B CA 1
ATOM 1523 C C . PRO B 1 39 ? -2.201 10.562 -5.324 1 97 39 PRO B C 1
ATOM 1525 O O . PRO B 1 39 ? -2.805 9.883 -4.488 1 97 39 PRO B O 1
ATOM 1528 N N . LEU B 1 40 ? -1.514 11.633 -5.016 1 98.25 40 LEU B N 1
ATOM 1529 C CA . LEU B 1 40 ? -1.215 11.898 -3.613 1 98.25 40 LEU B CA 1
ATOM 1530 C C . LEU B 1 40 ? -2.072 13.047 -3.084 1 98.25 40 LEU B C 1
ATOM 1532 O O . LEU B 1 40 ? -2.383 13.984 -3.82 1 98.25 40 LEU B O 1
ATOM 1536 N N . TYR B 1 41 ? -2.49 12.938 -1.887 1 98.5 41 TYR B N 1
ATOM 1537 C CA . TYR B 1 41 ? -3.078 13.992 -1.072 1 98.5 41 TYR B CA 1
ATOM 1538 C C . TYR B 1 41 ? -2.211 14.289 0.145 1 98.5 41 TYR B C 1
ATOM 1540 O O . TYR B 1 41 ? -1.963 13.406 0.97 1 98.5 41 TYR B O 1
ATOM 1548 N N . ILE B 1 42 ? -1.698 15.547 0.221 1 98.5 42 ILE B N 1
ATOM 1549 C CA . ILE B 1 42 ? -0.726 15.914 1.245 1 98.5 42 ILE B CA 1
ATOM 1550 C C . ILE B 1 42 ? -1.213 17.141 2.004 1 98.5 42 ILE B C 1
ATOM 1552 O O . ILE B 1 42 ? -1.7 18.094 1.396 1 98.5 42 ILE B O 1
ATOM 1556 N N . VAL B 1 43 ? -1.092 17.125 3.33 1 98.56 43 VAL B N 1
ATOM 1557 C CA . VAL B 1 43 ? -1.46 18.281 4.137 1 98.56 43 VAL B CA 1
ATOM 1558 C C . VAL B 1 43 ? -0.405 18.516 5.215 1 98.56 43 VAL B C 1
ATOM 1560 O O . VAL B 1 43 ? 0.304 17.594 5.613 1 98.56 43 VAL B O 1
ATOM 1563 N N . ASN B 1 44 ? -0.288 19.734 5.668 1 98.5 44 ASN B N 1
ATOM 1564 C CA . ASN B 1 44 ? 0.572 20.062 6.801 1 98.5 44 ASN B CA 1
ATOM 1565 C C . ASN B 1 44 ? -0.09 19.703 8.125 1 98.5 44 ASN B C 1
ATOM 1567 O O . ASN B 1 44 ? -1.301 19.875 8.289 1 98.5 44 ASN B O 1
ATOM 1571 N N . VAL B 1 45 ? 0.739 19.234 8.984 1 98.69 45 VAL B N 1
ATOM 1572 C CA . VAL B 1 45 ? 0.307 19.094 10.375 1 98.69 45 VAL B CA 1
ATOM 1573 C C . VAL B 1 45 ? 0.392 20.438 11.086 1 98.69 45 VAL B C 1
ATOM 1575 O O . VAL B 1 45 ? 1.335 21.203 10.875 1 98.69 45 VAL B O 1
ATOM 1578 N N . GLN B 1 46 ? -0.625 20.703 11.891 1 98.12 46 GLN B N 1
ATOM 1579 C CA . GLN B 1 46 ? -0.627 21.953 12.633 1 98.12 46 GLN B CA 1
ATOM 1580 C C . GLN B 1 46 ? 0.599 22.062 13.531 1 98.12 46 GLN B C 1
ATOM 1582 O O . GLN B 1 46 ? 1.031 21.078 14.125 1 98.12 46 GLN B O 1
ATOM 1587 N N . LYS B 1 47 ? 1.094 23.312 13.641 1 96.62 47 LYS B N 1
ATOM 1588 C CA . LYS B 1 47 ? 2.26 23.562 14.484 1 96.62 47 LYS B CA 1
ATOM 1589 C C . LYS B 1 47 ? 1.994 23.125 15.922 1 96.62 47 LYS B C 1
ATOM 1591 O O . LYS B 1 47 ? 0.916 23.375 16.469 1 96.62 47 LYS B O 1
ATOM 1596 N N . GLY B 1 48 ? 2.971 22.422 16.516 1 96.44 48 GLY B N 1
ATOM 1597 C CA . GLY B 1 48 ? 2.875 22.016 17.906 1 96.44 48 GLY B CA 1
ATOM 1598 C C . GLY B 1 48 ? 2.338 20.609 18.078 1 96.44 48 GLY B C 1
ATOM 1599 O O . GLY B 1 48 ? 2.49 20 19.141 1 96.44 48 GLY B O 1
ATOM 1600 N N . VAL B 1 49 ? 1.657 20.078 17.078 1 98.12 49 VAL B N 1
ATOM 1601 C CA . VAL B 1 49 ? 1.157 18.719 17.125 1 98.12 49 VAL B CA 1
ATOM 1602 C C . VAL B 1 49 ? 2.326 17.734 17.047 1 98.12 49 VAL B C 1
ATOM 1604 O O . VAL B 1 49 ? 3.219 17.891 16.203 1 98.12 49 VAL B O 1
ATOM 1607 N N . THR B 1 50 ? 2.338 16.719 17.922 1 97.31 50 THR B N 1
ATOM 1608 C CA . THR B 1 50 ? 3.432 15.758 18 1 97.31 50 THR B CA 1
ATOM 1609 C C . THR B 1 50 ? 3.086 14.469 17.266 1 97.31 50 THR B C 1
ATOM 1611 O O . THR B 1 50 ? 1.915 14.203 16.984 1 97.31 50 THR B O 1
ATOM 1614 N N . PRO B 1 51 ? 4.105 13.68 16.938 1 97.44 51 PRO B N 1
ATOM 1615 C CA . PRO B 1 51 ? 3.826 12.375 16.328 1 97.44 51 PRO B CA 1
ATOM 1616 C C . PRO B 1 51 ? 2.875 11.523 17.156 1 97.44 51 PRO B C 1
ATOM 1618 O O . PRO B 1 51 ? 2.018 10.828 16.609 1 97.44 51 PRO B O 1
ATOM 1621 N N . ALA B 1 52 ? 3.006 11.578 18.484 1 97.12 52 ALA B N 1
ATOM 1622 C CA . ALA B 1 52 ? 2.119 10.82 19.359 1 97.12 52 ALA B CA 1
ATOM 1623 C C . ALA B 1 52 ? 0.672 11.281 19.219 1 97.12 52 ALA B C 1
ATOM 1625 O O . ALA B 1 52 ? -0.246 10.461 19.156 1 97.12 52 ALA B O 1
ATOM 1626 N N . GLN B 1 53 ? 0.457 12.539 19.125 1 98.38 53 GLN B N 1
ATOM 1627 C CA . GLN B 1 53 ? -0.883 13.094 18.953 1 98.38 53 GLN B CA 1
ATOM 1628 C C . GLN B 1 53 ? -1.445 12.727 17.578 1 98.38 53 GLN B C 1
ATOM 1630 O O . GLN B 1 53 ? -2.646 12.492 17.438 1 98.38 53 GLN B O 1
ATOM 1635 N N . ILE B 1 54 ? -0.605 12.727 16.578 1 98.62 54 ILE B N 1
ATOM 1636 C CA . ILE B 1 54 ? -1.023 12.328 15.234 1 98.62 54 ILE B CA 1
ATOM 1637 C C . ILE B 1 54 ? -1.536 10.891 15.258 1 98.62 54 ILE B C 1
ATOM 1639 O O . ILE B 1 54 ? -2.611 10.594 14.734 1 98.62 54 ILE B O 1
ATOM 1643 N N . LYS B 1 55 ? -0.752 10 15.883 1 98.31 55 LYS B N 1
ATOM 1644 C CA . LYS B 1 55 ? -1.182 8.609 15.977 1 98.31 55 LYS B CA 1
ATOM 1645 C C . LYS B 1 55 ? -2.537 8.5 16.672 1 98.31 55 LYS B C 1
ATOM 1647 O O . LYS B 1 55 ? -3.422 7.777 16.203 1 98.31 55 LYS B O 1
ATOM 1652 N N . MET B 1 56 ? -2.697 9.195 17.797 1 97.94 56 MET B N 1
ATOM 1653 C CA . MET B 1 56 ? -3.969 9.188 18.516 1 97.94 56 MET B CA 1
ATOM 1654 C C . MET B 1 56 ? -5.094 9.727 17.641 1 97.94 56 MET B C 1
ATOM 1656 O O . MET B 1 56 ? -6.203 9.188 17.641 1 97.94 56 MET B O 1
ATOM 1660 N N . GLY B 1 57 ? -4.773 10.773 16.906 1 98.38 57 GLY B N 1
ATOM 1661 C CA . GLY B 1 57 ? -5.746 11.344 15.992 1 98.38 57 GLY B CA 1
ATOM 1662 C C . GLY B 1 57 ? -6.156 10.383 14.891 1 98.38 57 GLY B C 1
ATOM 1663 O O . GLY B 1 57 ? -7.328 10.336 14.508 1 98.38 57 GLY B O 1
ATOM 1664 N N . ILE B 1 58 ? -5.199 9.656 14.359 1 98.75 58 ILE B N 1
ATOM 1665 C CA . ILE B 1 58 ? -5.508 8.656 13.336 1 98.75 58 ILE B CA 1
ATOM 1666 C C . ILE B 1 58 ? -6.406 7.574 13.938 1 98.75 58 ILE B C 1
ATOM 1668 O O . ILE B 1 58 ? -7.41 7.191 13.328 1 98.75 58 ILE B O 1
ATOM 1672 N N . GLN B 1 59 ? -6.062 7.102 15.109 1 98.06 59 GLN B N 1
ATOM 1673 C CA . GLN B 1 59 ? -6.836 6.047 15.758 1 98.06 59 GLN B CA 1
ATOM 1674 C C . GLN B 1 59 ? -8.273 6.492 16 1 98.06 59 GLN B C 1
ATOM 1676 O O . GLN B 1 59 ? -9.219 5.812 15.602 1 98.06 59 GLN B O 1
ATOM 1681 N N . SER B 1 60 ? -8.477 7.629 16.641 1 97.44 60 SER B N 1
ATOM 1682 C CA . SER B 1 60 ? -9.82 8.117 16.953 1 97.44 60 SER B CA 1
ATOM 1683 C C . SER B 1 60 ? -10.594 8.469 15.695 1 97.44 60 SER B C 1
ATOM 1685 O O . SER B 1 60 ? -11.789 8.195 15.594 1 97.44 60 SER B O 1
ATOM 1687 N N . GLY B 1 61 ? -9.859 9.109 14.75 1 97.81 61 GLY B N 1
ATOM 1688 C CA . GLY B 1 61 ? -10.492 9.438 13.484 1 97.81 61 GLY B CA 1
ATOM 1689 C C . GLY B 1 61 ? -10.945 8.211 12.711 1 97.81 61 GLY B C 1
ATOM 1690 O O . GLY B 1 61 ? -12.055 8.195 12.156 1 97.81 61 GLY B O 1
ATOM 1691 N N . ALA B 1 62 ? -10.062 7.211 12.625 1 98.12 62 ALA B N 1
ATOM 1692 C CA . ALA B 1 62 ? -10.422 5.973 11.938 1 98.12 62 ALA B CA 1
ATOM 1693 C C . ALA B 1 62 ? -11.648 5.332 12.57 1 98.12 62 ALA B C 1
ATOM 1695 O O . ALA B 1 62 ? -12.57 4.91 11.867 1 98.12 62 ALA B O 1
ATOM 1696 N N . GLU B 1 63 ? -11.695 5.301 13.891 1 97 63 GLU B N 1
ATOM 1697 C CA . GLU B 1 63 ? -12.836 4.73 14.594 1 97 63 GLU B CA 1
ATOM 1698 C C . GLU B 1 63 ? -14.117 5.496 14.273 1 97 63 GLU B C 1
ATOM 1700 O O . GLU B 1 63 ? -15.164 4.887 14.023 1 97 63 GLU B O 1
ATOM 1705 N N . ALA B 1 64 ? -14.07 6.773 14.219 1 96.94 64 ALA B N 1
ATOM 1706 C CA . ALA B 1 64 ? -15.227 7.617 13.953 1 96.94 64 ALA B CA 1
ATOM 1707 C C . ALA B 1 64 ? -15.75 7.395 12.531 1 96.94 64 ALA B C 1
ATOM 1709 O O . ALA B 1 64 ? -16.938 7.57 12.266 1 96.94 64 ALA B O 1
ATOM 1710 N N . GLU B 1 65 ? -14.836 7 11.633 1 97.19 65 GLU B N 1
ATOM 1711 C CA . GLU B 1 65 ? -15.195 6.777 10.234 1 97.19 65 GLU B CA 1
ATOM 1712 C C . GLU B 1 65 ? -15.453 5.297 9.961 1 97.19 65 GLU B C 1
ATOM 1714 O O . GLU B 1 65 ? -15.461 4.867 8.805 1 97.19 65 GLU B O 1
ATOM 1719 N N . ASN B 1 66 ? -15.586 4.449 10.992 1 95.94 66 ASN B N 1
ATOM 1720 C CA . ASN B 1 66 ? -15.82 3.014 10.883 1 95.94 66 ASN B CA 1
ATOM 1721 C C . ASN B 1 66 ? -14.664 2.314 10.172 1 95.94 66 ASN B C 1
ATOM 1723 O O . ASN B 1 66 ? -14.883 1.387 9.391 1 95.94 66 ASN B O 1
ATOM 1727 N N . MET B 1 67 ? -13.5 2.865 10.344 1 97.62 67 MET B N 1
ATOM 1728 C CA . MET B 1 67 ? -12.258 2.229 9.93 1 97.62 67 MET B CA 1
ATOM 1729 C C . MET B 1 67 ? -11.469 1.735 11.141 1 97.62 67 MET B C 1
ATOM 1731 O O . MET B 1 67 ? -11.828 2.037 12.281 1 97.62 67 MET B O 1
ATOM 1735 N N . ASN B 1 68 ? -10.469 0.929 10.828 1 95 68 ASN B N 1
ATOM 1736 C CA . ASN B 1 68 ? -9.547 0.48 11.859 1 95 68 ASN B CA 1
ATOM 1737 C C . ASN B 1 68 ? -8.094 0.751 11.477 1 95 68 ASN B C 1
ATOM 1739 O O . ASN B 1 68 ? -7.734 0.666 10.297 1 95 68 ASN B O 1
ATOM 1743 N N . LEU B 1 69 ? -7.367 1.173 12.477 1 97.38 69 LEU B N 1
ATOM 1744 C CA . LEU B 1 69 ? -5.918 1.164 12.32 1 97.38 69 LEU B CA 1
ATOM 1745 C C . LEU B 1 69 ? -5.379 -0.262 12.328 1 97.38 69 LEU B C 1
ATOM 1747 O O . LEU B 1 69 ? -5.223 -0.865 13.391 1 97.38 69 LEU B O 1
ATOM 1751 N N . VAL B 1 70 ? -5.055 -0.812 11.18 1 95.5 70 VAL B N 1
ATOM 1752 C CA . VAL B 1 70 ? -4.809 -2.246 11.07 1 95.5 70 VAL B CA 1
ATOM 1753 C C . VAL B 1 70 ? -3.312 -2.523 11.172 1 95.5 70 VAL B C 1
ATOM 1755 O O . VAL B 1 70 ? -2.898 -3.67 11.359 1 95.5 70 VAL B O 1
ATOM 1758 N N . GLY B 1 71 ? -2.514 -1.505 11.039 1 95.5 71 GLY B N 1
ATOM 1759 C CA . GLY B 1 71 ? -1.071 -1.665 11.133 1 95.5 71 GLY B CA 1
ATOM 1760 C C . GLY B 1 71 ? -0.316 -0.355 11.016 1 95.5 71 GLY B C 1
ATOM 1761 O O . GLY B 1 71 ? -0.898 0.673 10.664 1 95.5 71 GLY B O 1
ATOM 1762 N N . SER B 1 72 ? 0.888 -0.394 11.414 1 97.19 72 SER B N 1
ATOM 1763 C CA . SER B 1 72 ? 1.793 0.735 11.227 1 97.19 72 SER B CA 1
ATOM 1764 C C . SER B 1 72 ? 3.223 0.263 10.984 1 97.19 72 SER B C 1
ATOM 1766 O O . SER B 1 72 ? 3.611 -0.815 11.445 1 97.19 72 SER B O 1
ATOM 1768 N N . LEU B 1 73 ? 3.891 0.992 10.203 1 96.94 73 LEU B N 1
ATOM 1769 C CA . LEU B 1 73 ? 5.324 0.81 10.008 1 96.94 73 LEU B CA 1
ATOM 1770 C C . LEU B 1 73 ? 6.09 2.07 10.398 1 96.94 73 LEU B C 1
ATOM 1772 O O . LEU B 1 73 ? 6.051 3.072 9.68 1 96.94 73 LEU B O 1
ATOM 1776 N N . ASP B 1 74 ? 6.785 1.995 11.57 1 96.75 74 ASP B N 1
ATOM 1777 C CA . ASP B 1 74 ? 7.648 3.086 12.016 1 96.75 74 ASP B CA 1
ATOM 1778 C C . ASP B 1 74 ? 9.031 2.979 11.383 1 96.75 74 ASP B C 1
ATOM 1780 O O . ASP B 1 74 ? 9.922 2.311 11.922 1 96.75 74 ASP B O 1
ATOM 1784 N N . VAL B 1 75 ? 9.227 3.67 10.289 1 96.25 75 VAL B N 1
ATOM 1785 C CA . VAL B 1 75 ? 10.469 3.578 9.516 1 96.25 75 VAL B CA 1
ATOM 1786 C C . VAL B 1 75 ? 11.633 4.121 10.344 1 96.25 75 VAL B C 1
ATOM 1788 O O . VAL B 1 75 ? 12.711 3.533 10.359 1 96.25 75 VAL B O 1
ATOM 1791 N N . GLN B 1 76 ? 11.391 5.223 11.031 1 95.69 76 GLN B N 1
ATOM 1792 C CA . GLN B 1 76 ? 12.438 5.816 11.859 1 95.69 76 GLN B CA 1
ATOM 1793 C C . GLN B 1 76 ? 12.93 4.828 12.914 1 95.69 76 GLN B C 1
ATOM 1795 O O . GLN B 1 76 ? 14.133 4.613 13.055 1 95.69 76 GLN B O 1
ATOM 1800 N N . GLN B 1 77 ? 12.016 4.23 13.625 1 95.31 77 GLN B N 1
ATOM 1801 C CA . GLN B 1 77 ? 12.375 3.277 14.664 1 95.31 77 GLN B CA 1
ATOM 1802 C C . GLN B 1 77 ? 13.07 2.055 14.078 1 95.31 77 GLN B C 1
ATOM 1804 O O . GLN B 1 77 ? 14.016 1.524 14.664 1 95.31 77 GLN B O 1
ATOM 1809 N N . GLY B 1 78 ? 12.586 1.619 12.906 1 94.12 78 GLY B N 1
ATOM 1810 C CA . GLY B 1 78 ? 13.227 0.501 12.234 1 94.12 78 GLY B CA 1
ATOM 1811 C C . GLY B 1 78 ? 14.672 0.771 11.867 1 94.12 78 GLY B C 1
ATOM 1812 O O . GLY B 1 78 ? 15.531 -0.093 12.047 1 94.12 78 GLY B O 1
ATOM 1813 N N . LEU B 1 79 ? 14.914 1.921 11.391 1 93.19 79 LEU B N 1
ATOM 1814 C CA . LEU B 1 79 ? 16.266 2.297 11.008 1 93.19 79 LEU B CA 1
ATOM 1815 C C . LEU B 1 79 ? 17.172 2.438 12.234 1 93.19 79 LEU B C 1
ATOM 1817 O O . LEU B 1 79 ? 18.312 1.997 12.227 1 93.19 79 LEU B O 1
ATOM 1821 N N . LYS B 1 80 ? 16.656 3.012 13.258 1 93.69 80 LYS B N 1
ATOM 1822 C CA . LYS B 1 80 ? 17.391 3.141 14.508 1 93.69 80 LYS B CA 1
ATOM 1823 C C . LYS B 1 80 ? 17.828 1.774 15.031 1 93.69 80 LYS B C 1
ATOM 1825 O O . LYS B 1 80 ? 18.953 1.608 15.492 1 93.69 80 LYS B O 1
ATOM 1830 N N . ALA B 1 81 ? 16.922 0.812 14.93 1 92.44 81 ALA B N 1
ATOM 1831 C CA . ALA B 1 81 ? 17.188 -0.545 15.406 1 92.44 81 ALA B CA 1
ATOM 1832 C C . ALA B 1 81 ? 18.312 -1.192 14.602 1 92.44 81 ALA B C 1
ATOM 1834 O O . ALA B 1 81 ? 18.938 -2.152 15.062 1 92.44 81 ALA B O 1
ATOM 1835 N N . ARG B 1 82 ? 18.594 -0.66 13.367 1 89.88 82 ARG B N 1
ATOM 1836 C CA . ARG B 1 82 ? 19.656 -1.199 12.5 1 89.88 82 ARG B CA 1
ATOM 1837 C C . ARG B 1 82 ? 20.906 -0.334 12.562 1 89.88 82 ARG B C 1
ATOM 1839 O O . ARG B 1 82 ? 21.812 -0.495 11.742 1 89.88 82 ARG B O 1
ATOM 1846 N N . GLY B 1 83 ? 20.891 0.666 13.445 1 90.69 83 GLY B N 1
ATOM 1847 C CA . GLY B 1 83 ? 22.078 1.486 13.688 1 90.69 83 GLY B CA 1
ATOM 1848 C C . GLY B 1 83 ? 22.109 2.734 12.828 1 90.69 83 GLY B C 1
ATOM 1849 O O . GLY B 1 83 ? 23.125 3.447 12.812 1 90.69 83 GLY B O 1
ATOM 1850 N N . ILE B 1 84 ? 21.156 2.912 12 1 86.5 84 ILE B N 1
ATOM 1851 C CA . ILE B 1 84 ? 21.078 4.121 11.188 1 86.5 84 ILE B CA 1
ATOM 1852 C C . ILE B 1 84 ? 20.391 5.23 11.984 1 86.5 84 ILE B C 1
ATOM 1854 O O . ILE B 1 84 ? 19.172 5.234 12.125 1 86.5 84 ILE B O 1
ATOM 1858 N N . LYS B 1 85 ? 21.328 6.176 12.398 1 82.25 85 LYS B N 1
ATOM 1859 C CA . LYS B 1 85 ? 20.859 7.199 13.328 1 82.25 85 LYS B CA 1
ATOM 1860 C C . LYS B 1 85 ? 20.453 8.477 12.594 1 82.25 85 LYS B C 1
ATOM 1862 O O . LYS B 1 85 ? 20.734 8.625 11.398 1 82.25 85 LYS B O 1
ATOM 1867 N N . ASN B 1 86 ? 19.562 9.25 13.227 1 73.62 86 ASN B N 1
ATOM 1868 C CA . ASN B 1 86 ? 19.203 10.602 12.797 1 73.62 86 ASN B CA 1
ATOM 1869 C C . ASN B 1 86 ? 18.188 10.562 11.656 1 73.62 86 ASN B C 1
ATOM 1871 O O . ASN B 1 86 ? 18.281 11.344 10.703 1 73.62 86 ASN B O 1
ATOM 1875 N N . SER B 1 87 ? 17.422 9.625 11.688 1 82.12 87 SER B N 1
ATOM 1876 C CA . SER B 1 87 ? 16.344 9.617 10.711 1 82.12 87 SER B CA 1
ATOM 1877 C C . SER B 1 87 ? 15.164 10.477 11.172 1 82.12 87 SER B C 1
ATOM 1879 O O . SER B 1 87 ? 14.875 10.539 12.367 1 82.12 87 SER B O 1
ATOM 1881 N N . GLN B 1 88 ? 14.68 11.266 10.336 1 91.69 88 GLN B N 1
ATOM 1882 C CA . GLN B 1 88 ? 13.5 12.086 10.594 1 91.69 88 GLN B CA 1
ATOM 1883 C C . GLN B 1 88 ? 12.273 11.211 10.828 1 91.69 88 GLN B C 1
ATOM 1885 O O . GLN B 1 88 ? 12.227 10.062 10.398 1 91.69 88 GLN B O 1
ATOM 1890 N N . PRO B 1 89 ? 11.281 11.781 11.594 1 96.31 89 PRO B N 1
ATOM 1891 C CA . PRO B 1 89 ? 10.031 11.047 11.773 1 96.31 89 PRO B CA 1
ATOM 1892 C C . PRO B 1 89 ? 9.422 10.578 10.461 1 96.31 89 PRO B C 1
ATOM 1894 O O . PRO B 1 89 ? 9.281 11.367 9.523 1 96.31 89 PRO B O 1
ATOM 1897 N N . TYR B 1 90 ? 9.148 9.344 10.391 1 97.69 90 TYR B N 1
ATOM 1898 C CA . TYR B 1 90 ? 8.539 8.711 9.227 1 97.69 90 TYR B CA 1
ATOM 1899 C C . TYR B 1 90 ? 7.781 7.453 9.633 1 97.69 90 TYR B C 1
ATOM 1901 O O . TYR B 1 90 ? 8.391 6.434 9.961 1 97.69 90 TYR B O 1
ATOM 1909 N N . VAL B 1 91 ? 6.453 7.555 9.641 1 98.44 91 VAL B N 1
ATOM 1910 C CA . VAL B 1 91 ? 5.613 6.422 10.023 1 98.44 91 VAL B CA 1
ATOM 1911 C C . VAL B 1 91 ? 4.504 6.234 8.984 1 98.44 91 VAL B C 1
ATOM 1913 O O . VAL B 1 91 ? 3.898 7.207 8.531 1 98.44 91 VAL B O 1
ATOM 1916 N N . ILE B 1 92 ? 4.285 5.008 8.594 1 98.56 92 ILE B N 1
ATOM 1917 C CA . ILE B 1 92 ? 3.18 4.633 7.715 1 98.56 92 ILE B CA 1
ATOM 1918 C C . ILE B 1 92 ? 2.08 3.955 8.531 1 98.56 92 ILE B C 1
ATOM 1920 O O . ILE B 1 92 ? 2.309 2.91 9.141 1 98.56 92 ILE B O 1
ATOM 1924 N N . TYR B 1 93 ? 0.931 4.562 8.547 1 98.75 93 TYR B N 1
ATOM 1925 C CA . TYR B 1 93 ? -0.242 3.986 9.195 1 98.75 93 TYR B CA 1
ATOM 1926 C C . TYR B 1 93 ? -1.197 3.395 8.164 1 98.75 93 TYR B C 1
ATOM 1928 O O . TYR B 1 93 ? -1.461 4.008 7.133 1 98.75 93 TYR B O 1
ATOM 1936 N N . GLU B 1 94 ? -1.682 2.221 8.43 1 98.31 94 GLU B N 1
ATOM 1937 C CA . GLU B 1 94 ? -2.662 1.582 7.559 1 98.31 94 GLU B CA 1
ATOM 1938 C C . GLU B 1 94 ? -4.047 1.578 8.195 1 98.31 94 GLU B C 1
ATOM 1940 O O . GLU B 1 94 ? -4.211 1.14 9.336 1 98.31 94 GLU B O 1
ATOM 1945 N N . VAL B 1 95 ? -5.004 2.135 7.473 1 98.38 95 VAL B N 1
ATOM 1946 C CA . VAL B 1 95 ? -6.383 2.191 7.945 1 98.38 95 VAL B CA 1
ATOM 1947 C C . VAL B 1 95 ? -7.301 1.489 6.945 1 98.38 95 VAL B C 1
ATOM 1949 O O . VAL B 1 95 ? -7.051 1.52 5.738 1 98.38 95 VAL B O 1
ATOM 1952 N N . CYS B 1 96 ? -8.352 0.9 7.484 1 97.19 96 CYS B N 1
ATOM 1953 C CA . CYS B 1 96 ? -9.195 0.135 6.57 1 97.19 96 CYS B CA 1
ATOM 1954 C C . CYS B 1 96 ? -10.648 0.152 7.02 1 97.19 96 CYS B C 1
ATOM 1956 O O . CYS B 1 96 ? -10.938 0.024 8.211 1 97.19 96 CYS B O 1
ATOM 1958 N N . ASN B 1 97 ? -11.523 0.434 6.184 1 97.06 97 ASN B N 1
ATOM 1959 C CA . ASN B 1 97 ? -12.922 0.033 6.25 1 97.06 97 ASN B CA 1
ATOM 1960 C C . ASN B 1 97 ? -13.172 -1.278 5.508 1 97.06 97 ASN B C 1
ATOM 1962 O O . ASN B 1 97 ? -13.305 -1.289 4.285 1 97.06 97 ASN B O 1
ATOM 1966 N N . LEU B 1 98 ? -13.281 -2.355 6.238 1 94.88 98 LEU B N 1
ATOM 1967 C CA . LEU B 1 98 ? -13.273 -3.68 5.629 1 94.88 98 LEU B CA 1
ATOM 1968 C C . LEU B 1 98 ? -14.5 -3.883 4.754 1 94.88 98 LEU B C 1
ATOM 1970 O O . LEU B 1 98 ? -14.438 -4.555 3.723 1 94.88 98 LEU B O 1
ATOM 1974 N N . VAL B 1 99 ? -15.633 -3.354 5.188 1 94.06 99 VAL B N 1
ATOM 1975 C CA . VAL B 1 99 ? -16.875 -3.51 4.438 1 94.06 99 VAL B CA 1
ATOM 1976 C C . VAL B 1 99 ? -16.75 -2.812 3.082 1 94.06 99 VAL B C 1
ATOM 1978 O O . VAL B 1 99 ? -17.031 -3.412 2.041 1 94.06 99 VAL B O 1
ATOM 1981 N N . LEU B 1 100 ? -16.297 -1.588 3.064 1 95.94 100 LEU B N 1
ATOM 1982 C CA . LEU B 1 100 ? -16.094 -0.874 1.809 1 95.94 100 LEU B CA 1
ATOM 1983 C C . LEU B 1 100 ? -14.992 -1.529 0.981 1 95.94 100 LEU B C 1
ATOM 1985 O O . LEU B 1 100 ? -15.109 -1.641 -0.241 1 95.94 100 LEU B O 1
ATOM 1989 N N . GLY B 1 101 ? -13.898 -1.955 1.695 1 96 101 GLY B N 1
ATOM 1990 C CA . GLY B 1 101 ? -12.844 -2.676 1.004 1 96 101 GLY B CA 1
ATOM 1991 C C . GLY B 1 101 ? -13.344 -3.92 0.29 1 96 101 GLY B C 1
ATOM 1992 O O . GLY B 1 101 ? -13.008 -4.148 -0.875 1 96 101 GLY B O 1
ATOM 1993 N N . ALA B 1 102 ? -14.188 -4.664 0.975 1 94.12 102 ALA B N 1
ATOM 1994 C CA . ALA B 1 102 ? -14.727 -5.887 0.389 1 94.12 102 ALA B CA 1
ATOM 1995 C C . ALA B 1 102 ? -15.578 -5.578 -0.84 1 94.12 102 ALA B C 1
ATOM 1997 O O . ALA B 1 102 ? -15.531 -6.309 -1.833 1 94.12 102 ALA B O 1
ATOM 1998 N N . LYS B 1 103 ? -16.328 -4.566 -0.78 1 94.56 103 LYS B N 1
ATOM 1999 C CA . LYS B 1 103 ? -17.188 -4.164 -1.892 1 94.56 103 LYS B CA 1
ATOM 2000 C C . LYS B 1 103 ? -16.359 -3.854 -3.137 1 94.56 103 LYS B C 1
ATOM 2002 O O . LYS B 1 103 ? -16.688 -4.316 -4.234 1 94.56 103 LYS B O 1
ATOM 2007 N N . ILE B 1 104 ? -15.328 -3.057 -2.957 1 96.38 104 ILE B N 1
ATOM 2008 C CA . ILE B 1 104 ? -14.531 -2.686 -4.121 1 96.38 104 ILE B CA 1
ATOM 2009 C C . ILE B 1 104 ? -13.781 -3.908 -4.645 1 96.38 104 ILE B C 1
ATOM 2011 O O . ILE B 1 104 ? -13.633 -4.082 -5.859 1 96.38 104 ILE B O 1
ATOM 2015 N N . LEU B 1 105 ? -13.25 -4.844 -3.811 1 95.5 105 LEU B N 1
ATOM 2016 C CA . LEU B 1 105 ? -12.492 -6.02 -4.227 1 95.5 105 LEU B CA 1
ATOM 2017 C C . LEU B 1 105 ? -13.391 -7.012 -4.965 1 95.5 105 LEU B C 1
ATOM 2019 O O . LEU B 1 105 ? -12.914 -7.785 -5.797 1 95.5 105 LEU B O 1
ATOM 2023 N N . LYS B 1 106 ? -14.672 -6.957 -4.621 1 92.69 106 LYS B N 1
ATOM 2024 C CA . LYS B 1 106 ? -15.617 -7.824 -5.316 1 92.69 106 LYS B CA 1
ATOM 2025 C C . LYS B 1 106 ? -15.734 -7.449 -6.789 1 92.69 106 LYS B C 1
ATOM 2027 O O . LYS B 1 106 ? -15.805 -8.328 -7.656 1 92.69 106 LYS B O 1
ATOM 2032 N N . THR B 1 107 ? -15.695 -6.16 -7.066 1 94 107 THR B N 1
ATOM 2033 C CA . THR B 1 107 ? -15.883 -5.695 -8.438 1 94 107 THR B CA 1
ATOM 2034 C C . THR B 1 107 ? -14.539 -5.496 -9.133 1 94 107 THR B C 1
ATOM 2036 O O . THR B 1 107 ? -14.453 -5.582 -10.359 1 94 107 THR B O 1
ATOM 2039 N N . THR B 1 108 ? -13.531 -5.172 -8.359 1 95.56 108 THR B N 1
ATOM 2040 C CA . THR B 1 108 ? -12.18 -4.914 -8.852 1 95.56 108 THR B CA 1
ATOM 2041 C C . THR B 1 108 ? -11.141 -5.617 -7.98 1 95.56 108 THR B C 1
ATOM 2043 O O . THR B 1 108 ? -10.445 -4.973 -7.195 1 95.56 108 THR B O 1
ATOM 2046 N N . PRO B 1 109 ? -10.977 -6.945 -8.164 1 96.12 109 PRO B N 1
ATOM 2047 C CA . PRO B 1 109 ? -10.094 -7.711 -7.277 1 96.12 109 PRO B CA 1
ATOM 2048 C C . PRO B 1 109 ? -8.656 -7.195 -7.281 1 96.12 109 PRO B C 1
ATOM 2050 O O . PRO B 1 109 ? -7.965 -7.277 -6.266 1 96.12 109 PRO B O 1
ATOM 2053 N N . GLU B 1 110 ? -8.234 -6.578 -8.375 1 97.06 110 GLU B N 1
ATOM 2054 C CA . GLU B 1 110 ? -6.855 -6.121 -8.508 1 97.06 110 GLU B CA 1
ATOM 2055 C C . GLU B 1 110 ? -6.609 -4.859 -7.691 1 97.06 110 GLU B C 1
ATOM 2057 O O . GLU B 1 110 ? -5.461 -4.477 -7.457 1 97.06 110 GLU B O 1
ATOM 2062 N N . PHE B 1 111 ? -7.672 -4.262 -7.164 1 97.81 111 PHE B N 1
ATOM 2063 C CA . PHE B 1 111 ? -7.551 -3.09 -6.305 1 97.81 111 PHE B CA 1
ATOM 2064 C C . PHE B 1 111 ? -6.762 -3.426 -5.043 1 97.81 111 PHE B C 1
ATOM 2066 O O . PHE B 1 111 ? -6.246 -2.531 -4.371 1 97.81 111 PHE B O 1
ATOM 2073 N N . GLY B 1 112 ? -6.578 -4.691 -4.676 1 97.75 112 GLY B N 1
ATOM 2074 C CA . GLY B 1 112 ? -5.844 -5.137 -3.504 1 97.75 112 GLY B CA 1
ATOM 2075 C C . GLY B 1 112 ? -4.383 -4.73 -3.525 1 97.75 112 GLY B C 1
ATOM 2076 O O . GLY B 1 112 ? -3.73 -4.676 -2.48 1 97.75 112 GLY B O 1
ATOM 2077 N N . ALA B 1 113 ? -3.871 -4.453 -4.719 1 97.81 113 ALA B N 1
ATOM 2078 C CA . ALA B 1 113 ? -2.492 -3.992 -4.852 1 97.81 113 ALA B CA 1
ATOM 2079 C C . ALA B 1 113 ? -2.312 -2.607 -4.234 1 97.81 113 ALA B C 1
ATOM 2081 O O . ALA B 1 113 ? -1.185 -2.17 -3.992 1 97.81 113 ALA B O 1
ATOM 2082 N N . PHE B 1 114 ? -3.4 -1.904 -3.955 1 97.69 114 PHE B N 1
ATOM 2083 C CA . PHE B 1 114 ? -3.375 -0.55 -3.416 1 97.69 114 PHE B CA 1
ATOM 2084 C C . PHE B 1 114 ? -3.904 -0.527 -1.987 1 97.69 114 PHE B C 1
ATOM 2086 O O . PHE B 1 114 ? -3.93 0.525 -1.346 1 97.69 114 PHE B O 1
ATOM 2093 N N . ALA B 1 115 ? -4.395 -1.691 -1.528 1 96.69 115 ALA B N 1
ATOM 2094 C CA . ALA B 1 115 ? -4.93 -1.829 -0.176 1 96.69 115 ALA B CA 1
ATOM 2095 C C . ALA B 1 115 ? -3.852 -2.311 0.792 1 96.69 115 ALA B C 1
ATOM 2097 O O . ALA B 1 115 ? -2.887 -2.961 0.384 1 96.69 115 ALA B O 1
ATOM 2098 N N . PRO B 1 116 ? -3.986 -2.016 2.064 1 97.38 116 PRO B N 1
ATOM 2099 C CA . PRO B 1 116 ? -4.973 -1.144 2.709 1 97.38 116 PRO B CA 1
ATOM 2100 C C . PRO B 1 116 ? -4.676 0.339 2.494 1 97.38 116 PRO B C 1
ATOM 2102 O O . PRO B 1 116 ? -3.607 0.692 1.986 1 97.38 116 PRO B O 1
ATOM 2105 N N . CYS B 1 117 ? -5.621 1.173 2.814 1 98.06 117 CYS B N 1
ATOM 2106 C CA . CYS B 1 117 ? -5.383 2.611 2.766 1 98.06 117 CYS B CA 1
ATOM 2107 C C . CYS B 1 117 ? -4.309 3.021 3.77 1 98.06 117 CYS B C 1
ATOM 2109 O O . CYS B 1 117 ? -4.168 2.395 4.82 1 98.06 117 CYS B O 1
ATOM 2111 N N . LYS B 1 118 ? -3.662 4.172 3.406 1 98.38 118 LYS B N 1
ATOM 2112 C CA . LYS B 1 118 ? -2.531 4.57 4.238 1 98.38 118 LYS B CA 1
ATOM 2113 C C . LYS B 1 118 ? -2.582 6.059 4.559 1 98.38 118 LYS B C 1
ATOM 2115 O O . LYS B 1 118 ? -3.086 6.855 3.764 1 98.38 118 LYS B O 1
ATOM 2120 N N . ILE B 1 119 ? -2.064 6.367 5.719 1 98.88 119 ILE B N 1
ATOM 2121 C CA . ILE B 1 119 ? -1.703 7.727 6.102 1 98.88 119 ILE B CA 1
ATOM 2122 C C . ILE B 1 119 ? -0.241 7.77 6.539 1 98.88 119 ILE B C 1
ATOM 2124 O O . ILE B 1 119 ? 0.123 7.188 7.562 1 98.88 119 ILE B O 1
ATOM 2128 N N . VAL B 1 120 ? 0.568 8.445 5.785 1 98.88 120 VAL B N 1
ATOM 2129 C CA . VAL B 1 120 ? 1.998 8.547 6.059 1 98.88 120 VAL B CA 1
ATOM 2130 C C . VAL B 1 120 ? 2.293 9.844 6.809 1 98.88 120 VAL B C 1
ATOM 2132 O O . VAL B 1 120 ? 1.881 10.922 6.379 1 98.88 120 VAL B O 1
ATOM 2135 N N . MET B 1 121 ? 2.934 9.734 7.895 1 98.88 121 MET B N 1
ATOM 2136 C CA . MET B 1 121 ? 3.475 10.898 8.602 1 98.88 121 MET B CA 1
ATOM 2137 C C . MET B 1 121 ? 4.969 11.039 8.344 1 98.88 121 MET B C 1
ATOM 2139 O O . MET B 1 121 ? 5.734 10.094 8.547 1 98.88 121 MET B O 1
ATOM 2143 N N . TYR B 1 122 ? 5.367 12.195 7.883 1 98.31 122 TYR B N 1
ATOM 2144 C CA . TYR B 1 122 ? 6.789 12.422 7.656 1 98.31 122 TYR B CA 1
ATOM 2145 C C . TYR B 1 122 ? 7.145 13.891 7.844 1 98.31 122 TYR B C 1
ATOM 2147 O O . TYR B 1 122 ? 6.258 14.742 7.918 1 98.31 122 TYR B O 1
ATOM 2155 N N . GLU B 1 123 ? 8.406 14.117 8.031 1 97.19 123 GLU B N 1
ATOM 2156 C CA . GLU B 1 123 ? 8.891 15.477 8.227 1 97.19 123 GLU B CA 1
ATOM 2157 C C . GLU B 1 123 ? 9.672 15.961 7.016 1 97.19 123 GLU B C 1
ATOM 2159 O O . GLU B 1 123 ? 10.508 15.234 6.477 1 97.19 123 GLU B O 1
ATOM 2164 N N . GLN B 1 124 ? 9.336 17.125 6.574 1 94.25 124 GLN B N 1
ATOM 2165 C CA . GLN B 1 124 ? 10.055 17.797 5.496 1 94.25 124 GLN B CA 1
ATOM 2166 C C . GLN B 1 124 ? 10.352 19.25 5.859 1 94.25 124 GLN B C 1
ATOM 2168 O O . GLN B 1 124 ? 9.43 20.047 6.066 1 94.25 124 GLN B O 1
ATOM 2173 N N . GLY B 1 125 ? 11.688 19.594 5.938 1 92.25 125 GLY B N 1
ATOM 2174 C CA . GLY B 1 125 ? 12.07 20.953 6.281 1 92.25 125 GLY B CA 1
ATOM 2175 C C . GLY B 1 125 ? 11.578 21.375 7.652 1 92.25 125 GLY B C 1
ATOM 2176 O O . GLY B 1 125 ? 11.117 22.516 7.824 1 92.25 125 GLY B O 1
ATOM 2177 N N . GLY B 1 126 ? 11.469 20.5 8.562 1 94 126 GLY B N 1
ATOM 2178 C CA . GLY B 1 126 ? 11.047 20.812 9.914 1 94 126 GLY B CA 1
ATOM 2179 C C . GLY B 1 126 ? 9.539 20.828 10.078 1 94 126 GLY B C 1
ATOM 2180 O O . GLY B 1 126 ? 9.031 21.109 11.172 1 94 126 GLY B O 1
ATOM 2181 N N . GLN B 1 127 ? 8.836 20.578 9.023 1 97.44 127 GLN B N 1
ATOM 2182 C CA . GLN B 1 127 ? 7.375 20.578 9.016 1 97.44 127 GLN B CA 1
ATOM 2183 C C . GLN B 1 127 ? 6.84 19.141 8.922 1 97.44 127 GLN B C 1
ATOM 2185 O O . GLN B 1 127 ? 7.191 18.406 8 1 97.44 127 GLN B O 1
ATOM 2190 N N . LEU B 1 128 ? 6.039 18.75 9.938 1 98.38 128 LEU B N 1
ATOM 2191 C CA . LEU B 1 128 ? 5.344 17.469 9.836 1 98.38 128 LEU B CA 1
ATOM 2192 C C . LEU B 1 128 ? 4.219 17.547 8.805 1 98.38 128 LEU B C 1
ATOM 2194 O O . LEU B 1 128 ? 3.496 18.531 8.75 1 98.38 128 LEU B O 1
ATOM 2198 N N . LYS B 1 129 ? 4.117 16.484 8.047 1 98.75 129 LYS B N 1
ATOM 2199 C CA . LYS B 1 129 ? 3.096 16.375 7.008 1 98.75 129 LYS B CA 1
ATOM 2200 C C . LYS B 1 129 ? 2.408 15.008 7.066 1 98.75 129 LYS B C 1
ATOM 2202 O O . LYS B 1 129 ? 2.959 14.055 7.621 1 98.75 129 LYS B O 1
ATOM 2207 N N . LEU B 1 130 ? 1.2 14.953 6.605 1 98.88 130 LEU B N 1
ATOM 2208 C CA . LEU B 1 130 ? 0.48 13.719 6.336 1 98.88 130 LEU B CA 1
ATOM 2209 C C . LEU B 1 130 ? 0.253 13.531 4.836 1 98.88 130 LEU B C 1
ATOM 2211 O O . LEU B 1 130 ? -0.034 14.5 4.129 1 98.88 130 LEU B O 1
ATOM 2215 N N . MET B 1 131 ? 0.353 12.297 4.387 1 98.81 131 MET B N 1
ATOM 2216 C CA . MET B 1 131 ? 0.171 11.977 2.975 1 98.81 131 MET B CA 1
ATOM 2217 C C . MET B 1 131 ? -0.599 10.672 2.811 1 98.81 131 MET B C 1
ATOM 2219 O O . MET B 1 131 ? -0.48 9.766 3.639 1 98.81 131 MET B O 1
ATOM 2223 N N . THR B 1 132 ? -1.399 10.617 1.773 1 98.75 132 THR B N 1
ATOM 2224 C CA . THR B 1 132 ? -2.055 9.367 1.402 1 98.75 132 THR B CA 1
ATOM 2225 C C . THR B 1 132 ? -2.082 9.203 -0.114 1 98.75 132 THR B C 1
ATOM 2227 O O . THR B 1 132 ? -1.847 10.156 -0.854 1 98.75 132 THR B O 1
ATOM 2230 N N . TYR B 1 133 ? -2.227 7.973 -0.56 1 98.38 133 TYR B N 1
ATOM 2231 C CA . TYR B 1 133 ? -2.559 7.633 -1.938 1 98.38 133 TYR B CA 1
ATOM 2232 C C . TYR B 1 133 ? -4.07 7.547 -2.129 1 98.38 133 TYR B C 1
ATOM 2234 O O . TYR B 1 133 ? -4.762 6.875 -1.359 1 98.38 133 TYR B O 1
ATOM 2242 N N . LEU B 1 134 ? -4.574 8.211 -3.094 1 98.06 134 LEU B N 1
ATOM 2243 C CA . LEU B 1 134 ? -6.016 8.344 -3.275 1 98.06 134 LEU B CA 1
ATOM 2244 C C . LEU B 1 134 ? -6.598 7.105 -3.941 1 98.06 134 LEU B C 1
ATOM 2246 O O . LEU B 1 134 ? -6.238 6.777 -5.074 1 98.06 134 LEU B O 1
ATOM 2250 N N . PRO B 1 135 ? -7.598 6.48 -3.246 1 98.06 135 PRO B N 1
ATOM 2251 C CA . PRO B 1 135 ? -8.273 5.32 -3.832 1 98.06 135 PRO B CA 1
ATOM 2252 C C . PRO B 1 135 ? -8.883 5.621 -5.199 1 98.06 135 PRO B C 1
ATOM 2254 O O . PRO B 1 135 ? -8.836 4.777 -6.102 1 98.06 135 PRO B O 1
ATOM 2257 N N . THR B 1 136 ? -9.445 6.762 -5.387 1 97.44 136 THR B N 1
ATOM 2258 C CA . THR B 1 136 ? -10.047 7.109 -6.672 1 97.44 136 THR B CA 1
ATOM 2259 C C . THR B 1 136 ? -8.992 7.129 -7.773 1 97.44 136 THR B C 1
ATOM 2261 O O . THR B 1 136 ? -9.273 6.746 -8.914 1 97.44 136 THR B O 1
ATOM 2264 N N . TYR B 1 137 ? -7.82 7.57 -7.445 1 97.19 137 TYR B N 1
ATOM 2265 C CA . TYR B 1 137 ? -6.75 7.559 -8.438 1 97.19 137 TYR B CA 1
ATOM 2266 C C . TYR B 1 137 ? -6.367 6.133 -8.805 1 97.19 137 TYR B C 1
ATOM 2268 O O . TYR B 1 137 ? -6.125 5.832 -9.977 1 97.19 137 TYR B O 1
ATOM 2276 N N . ALA B 1 138 ? -6.289 5.254 -7.812 1 96.44 138 ALA B N 1
ATOM 2277 C CA . ALA B 1 138 ? -5.938 3.852 -8.039 1 96.44 138 ALA B CA 1
ATOM 2278 C C . ALA B 1 138 ? -6.91 3.191 -9.016 1 96.44 138 ALA B C 1
ATOM 2280 O O . ALA B 1 138 ? -6.512 2.352 -9.82 1 96.44 138 ALA B O 1
ATOM 2281 N N . LEU B 1 139 ? -8.109 3.58 -9 1 96.38 139 LEU B N 1
ATOM 2282 C CA . LEU B 1 139 ? -9.148 2.943 -9.805 1 96.38 139 LEU B CA 1
ATOM 2283 C C . LEU B 1 139 ? -8.922 3.197 -11.289 1 96.38 139 LEU B C 1
ATOM 2285 O O . LEU B 1 139 ? -9.484 2.502 -12.141 1 96.38 139 LEU B O 1
ATOM 2289 N N . ARG B 1 140 ? -8.133 4.164 -11.633 1 94.25 140 ARG B N 1
ATOM 2290 C CA . ARG B 1 140 ? -7.957 4.566 -13.023 1 94.25 140 ARG B CA 1
ATOM 2291 C C . ARG B 1 140 ? -7.277 3.469 -13.836 1 94.25 140 ARG B C 1
ATOM 2293 O O . ARG B 1 140 ? -7.312 3.484 -15.062 1 94.25 140 ARG B O 1
ATOM 2300 N N . TYR B 1 141 ? -6.672 2.559 -13.125 1 95.06 141 TYR B N 1
ATOM 2301 C CA . TYR B 1 141 ? -5.926 1.498 -13.789 1 95.06 141 TYR B CA 1
ATOM 2302 C C . TYR B 1 141 ? -6.836 0.329 -14.141 1 95.06 141 TYR B C 1
ATOM 2304 O O . TYR B 1 141 ? -6.398 -0.643 -14.758 1 95.06 141 TYR B O 1
ATOM 2312 N N . PHE B 1 142 ? -8.07 0.435 -13.766 1 96.5 142 PHE B N 1
ATOM 2313 C CA . PHE B 1 142 ? -8.992 -0.683 -13.93 1 96.5 142 PHE B CA 1
ATOM 2314 C C . PHE B 1 142 ? -10.195 -0.272 -14.766 1 96.5 142 PHE B C 1
ATOM 2316 O O . PHE B 1 142 ? -10.477 0.919 -14.914 1 96.5 142 PHE B O 1
ATOM 2323 N N . PRO B 1 143 ? -10.891 -1.248 -15.352 1 95.31 143 PRO B N 1
ATOM 2324 C CA . PRO B 1 143 ? -12.125 -0.915 -16.078 1 95.31 143 PRO B CA 1
ATOM 2325 C C . PRO B 1 143 ? -13.117 -0.136 -15.211 1 95.31 143 PRO B C 1
ATOM 2327 O O . PRO B 1 143 ? -13.242 -0.398 -14.016 1 95.31 143 PRO B O 1
ATOM 2330 N N . LYS B 1 144 ? -13.805 0.739 -15.93 1 95.56 144 LYS B N 1
ATOM 2331 C CA . LYS B 1 144 ? -14.781 1.561 -15.219 1 95.56 144 LYS B CA 1
ATOM 2332 C C . LYS B 1 144 ? -15.875 0.701 -14.602 1 95.56 144 LYS B C 1
ATOM 2334 O O . LYS B 1 144 ? -16.375 -0.235 -15.234 1 95.56 144 LYS B O 1
ATOM 2339 N N . ASN B 1 145 ? -16.109 0.985 -13.359 1 96.44 145 ASN B N 1
ATOM 2340 C CA . ASN B 1 145 ? -17.188 0.372 -12.586 1 96.44 145 ASN B CA 1
ATOM 2341 C C . ASN B 1 145 ? -17.812 1.369 -11.617 1 96.44 145 ASN B C 1
ATOM 2343 O O . ASN B 1 145 ? -17.141 1.91 -10.742 1 96.44 145 ASN B O 1
ATOM 2347 N N . ALA B 1 146 ? -19.141 1.599 -11.773 1 95.75 146 ALA B N 1
ATOM 2348 C CA . ALA B 1 146 ? -19.828 2.645 -11.023 1 95.75 146 ALA B CA 1
ATOM 2349 C C . ALA B 1 146 ? -19.766 2.367 -9.523 1 95.75 146 ALA B C 1
ATOM 2351 O O . ALA B 1 146 ? -19.594 3.289 -8.719 1 95.75 146 ALA B O 1
ATOM 2352 N N . GLU B 1 147 ? -19.938 1.172 -9.148 1 96.25 147 GLU B N 1
ATOM 2353 C CA . GLU B 1 147 ? -19.906 0.812 -7.73 1 96.25 147 GLU B CA 1
ATOM 2354 C C . GLU B 1 147 ? -18.516 1.029 -7.137 1 96.25 147 GLU B C 1
ATOM 2356 O O . GLU B 1 147 ? -18.375 1.584 -6.043 1 96.25 147 GLU B O 1
ATOM 2361 N N . SER B 1 148 ? -17.5 0.629 -7.871 1 97.31 148 SER B N 1
ATOM 2362 C CA . SER B 1 148 ? -16.125 0.852 -7.402 1 97.31 148 SER B CA 1
ATOM 2363 C C . SER B 1 148 ? -15.836 2.34 -7.246 1 97.31 148 SER B C 1
ATOM 2365 O O . SER B 1 148 ? -15.18 2.752 -6.285 1 97.31 148 SER B O 1
ATOM 2367 N N . ALA B 1 149 ? -16.328 3.082 -8.18 1 96.81 149 ALA B N 1
ATOM 2368 C CA . ALA B 1 149 ? -16.109 4.527 -8.133 1 96.81 149 ALA B CA 1
ATOM 2369 C C . ALA B 1 149 ? -16.766 5.137 -6.898 1 96.81 149 ALA B C 1
ATOM 2371 O O . ALA B 1 149 ? -16.172 5.969 -6.211 1 96.81 149 ALA B O 1
ATOM 2372 N N . LYS B 1 150 ? -17.984 4.723 -6.621 1 96.94 150 LYS B N 1
ATOM 2373 C CA . LYS B 1 150 ? -18.703 5.219 -5.457 1 96.94 150 LYS B CA 1
ATOM 2374 C C . LYS B 1 150 ? -17.969 4.887 -4.164 1 96.94 150 LYS B C 1
ATOM 2376 O O . LYS B 1 150 ? -17.797 5.75 -3.301 1 96.94 150 LYS B O 1
ATOM 2381 N N . VAL B 1 151 ? -17.547 3.672 -4.035 1 97.5 151 VAL B N 1
ATOM 2382 C CA . VAL B 1 151 ? -16.859 3.213 -2.834 1 97.5 151 VAL B CA 1
ATOM 2383 C C . VAL B 1 151 ? -15.523 3.943 -2.689 1 97.5 151 VAL B C 1
ATOM 2385 O O . VAL B 1 151 ? -15.164 4.379 -1.594 1 97.5 151 VAL B O 1
ATOM 2388 N N . ALA B 1 152 ? -14.82 4.094 -3.816 1 97.75 152 ALA B N 1
ATOM 2389 C CA . ALA B 1 152 ? -13.531 4.781 -3.77 1 97.75 152 ALA B CA 1
ATOM 2390 C C . ALA B 1 152 ? -13.695 6.23 -3.32 1 97.75 152 ALA B C 1
ATOM 2392 O O . ALA B 1 152 ? -12.867 6.75 -2.57 1 97.75 152 ALA B O 1
ATOM 2393 N N . ASN B 1 153 ? -14.711 6.875 -3.766 1 97.38 153 ASN B N 1
ATOM 2394 C CA . ASN B 1 153 ? -15 8.234 -3.334 1 97.38 153 ASN B CA 1
ATOM 2395 C C . ASN B 1 153 ? -15.266 8.305 -1.832 1 97.38 153 ASN B C 1
ATOM 2397 O O . ASN B 1 153 ? -14.789 9.219 -1.157 1 97.38 153 ASN B O 1
ATOM 2401 N N . GLU B 1 154 ? -16 7.375 -1.377 1 97.62 154 GLU B N 1
ATOM 2402 C CA . GLU B 1 154 ? -16.266 7.324 0.057 1 97.62 154 GLU B CA 1
ATOM 2403 C C . GLU B 1 154 ? -14.992 7.082 0.851 1 97.62 154 GLU B C 1
ATOM 2405 O O . GLU B 1 154 ? -14.781 7.695 1.899 1 97.62 154 GLU B O 1
ATOM 2410 N N . LEU B 1 155 ? -14.125 6.238 0.354 1 98.06 155 LEU B N 1
ATOM 2411 C CA . LEU B 1 155 ? -12.844 5.977 1.012 1 98.06 155 LEU B CA 1
ATOM 2412 C C . LEU B 1 155 ? -11.984 7.23 1.037 1 98.06 155 LEU B C 1
ATOM 2414 O O . LEU B 1 155 ? -11.336 7.523 2.047 1 98.06 155 LEU B O 1
ATOM 2418 N N . ASP B 1 156 ? -11.938 7.949 -0.118 1 98.19 156 ASP B N 1
ATOM 2419 C CA . ASP B 1 156 ? -11.227 9.227 -0.127 1 98.19 156 ASP B CA 1
ATOM 2420 C C . ASP B 1 156 ? -11.742 10.148 0.977 1 98.19 156 ASP B C 1
ATOM 2422 O O . ASP B 1 156 ? -10.953 10.695 1.75 1 98.19 156 ASP B O 1
ATOM 2426 N N . ARG B 1 157 ? -13.023 10.273 1.055 1 97.94 157 ARG B N 1
ATOM 2427 C CA . ARG B 1 157 ? -13.617 11.148 2.061 1 97.94 157 ARG B CA 1
ATOM 2428 C C . ARG B 1 157 ? -13.234 10.703 3.469 1 97.94 157 ARG B C 1
ATOM 2430 O O . ARG B 1 157 ? -12.859 11.523 4.309 1 97.94 157 ARG B O 1
ATOM 2437 N N . GLN B 1 158 ? -13.352 9.422 3.754 1 98.31 158 GLN B N 1
ATOM 2438 C CA . GLN B 1 158 ? -13.047 8.891 5.078 1 98.31 158 GLN B CA 1
ATOM 2439 C C . GLN B 1 158 ? -11.586 9.133 5.449 1 98.31 158 GLN B C 1
ATOM 2441 O O . GLN B 1 158 ? -11.289 9.609 6.547 1 98.31 158 GLN B O 1
ATOM 2446 N N . ILE B 1 159 ? -10.664 8.82 4.539 1 98.62 159 ILE B N 1
ATOM 2447 C CA . ILE B 1 159 ? -9.242 8.93 4.852 1 98.62 159 ILE B CA 1
ATOM 2448 C C . ILE B 1 159 ? -8.867 10.398 5.066 1 98.62 159 ILE B C 1
ATOM 2450 O O . ILE B 1 159 ? -8.109 10.727 5.98 1 98.62 159 ILE B O 1
ATOM 2454 N N . ILE B 1 160 ? -9.422 11.289 4.246 1 98.5 160 ILE B N 1
ATOM 2455 C CA . ILE B 1 160 ? -9.125 12.711 4.379 1 98.5 160 ILE B CA 1
ATOM 2456 C C . ILE B 1 160 ? -9.711 13.242 5.68 1 98.5 160 ILE B C 1
ATOM 2458 O O . ILE B 1 160 ? -9.109 14.094 6.34 1 98.5 160 ILE B O 1
ATOM 2462 N N . THR B 1 161 ? -10.867 12.711 6.113 1 98.19 161 THR B N 1
ATOM 2463 C CA . THR B 1 161 ? -11.445 13.078 7.398 1 98.19 161 THR B CA 1
ATOM 2464 C C . THR B 1 161 ? -10.531 12.664 8.547 1 98.19 161 THR B C 1
ATOM 2466 O O . THR B 1 161 ? -10.305 13.43 9.477 1 98.19 161 THR B O 1
ATOM 2469 N N . VAL B 1 162 ? -10.008 11.461 8.5 1 98.62 162 VAL B N 1
ATOM 2470 C CA . VAL B 1 162 ? -9.062 10.977 9.5 1 98.62 162 VAL B CA 1
ATOM 2471 C C . VAL B 1 162 ? -7.82 11.859 9.516 1 98.62 162 VAL B C 1
ATOM 2473 O O . VAL B 1 162 ? -7.324 12.227 10.586 1 98.62 162 VAL B O 1
ATOM 2476 N N . MET B 1 163 ? -7.32 12.227 8.336 1 98.69 163 MET B N 1
ATOM 2477 C CA . MET B 1 163 ? -6.141 13.086 8.234 1 98.69 163 MET B CA 1
ATOM 2478 C C . MET B 1 163 ? -6.406 14.453 8.859 1 98.69 163 MET B C 1
ATOM 2480 O O . MET B 1 163 ? -5.523 15.023 9.5 1 98.69 163 MET B O 1
ATOM 2484 N N . LYS B 1 164 ? -7.602 14.945 8.617 1 98.31 164 LYS B N 1
ATOM 2485 C CA . LYS B 1 164 ? -7.973 16.219 9.227 1 98.31 164 LYS B CA 1
ATOM 2486 C C . LYS B 1 164 ? -7.855 16.172 10.742 1 98.31 164 LYS B C 1
ATOM 2488 O O . LYS B 1 164 ? -7.246 17.047 11.359 1 98.31 164 LYS B O 1
ATOM 2493 N N . GLN B 1 165 ? -8.383 15.148 11.297 1 97.94 165 GLN B N 1
ATOM 2494 C CA . GLN B 1 165 ? -8.336 14.977 12.742 1 97.94 165 GLN B CA 1
ATOM 2495 C C . GLN B 1 165 ? -6.895 14.828 13.234 1 97.94 165 GLN B C 1
ATOM 2497 O O . GLN B 1 165 ? -6.492 15.461 14.211 1 97.94 165 GLN B O 1
ATOM 2502 N N . ALA B 1 166 ? -6.148 14.023 12.57 1 98.62 166 ALA B N 1
ATOM 2503 C CA . ALA B 1 166 ? -4.77 13.75 12.953 1 98.62 166 ALA B CA 1
ATOM 2504 C C . ALA B 1 166 ? -3.906 15 12.844 1 98.62 166 ALA B C 1
ATOM 2506 O O . ALA B 1 166 ? -3.076 15.266 13.719 1 98.62 166 ALA B O 1
ATOM 2507 N N . ALA B 1 167 ? -4.113 15.805 11.773 1 98.38 167 ALA B N 1
ATOM 2508 C CA . ALA B 1 167 ? -3.314 17 11.516 1 98.38 167 ALA B CA 1
ATOM 2509 C C . ALA B 1 167 ? -3.562 18.062 12.586 1 98.38 167 ALA B C 1
ATOM 2511 O O . ALA B 1 167 ? -2.721 18.938 12.805 1 98.38 167 ALA B O 1
ATOM 2512 N N . ALA B 1 168 ? -4.734 17.906 13.234 1 96.81 168 ALA B N 1
ATOM 2513 C CA . ALA B 1 168 ? -5.105 18.859 14.273 1 96.81 168 ALA B CA 1
ATOM 2514 C C . ALA B 1 168 ? -4.75 18.328 15.656 1 96.81 168 ALA B C 1
ATOM 2516 O O . ALA B 1 168 ? -5.02 18.984 16.672 1 96.81 168 ALA B O 1
ATOM 2517 N N . GLY B 1 169 ? -4.129 17.156 15.703 1 93.06 169 GLY B N 1
ATOM 2518 C CA . GLY B 1 169 ? -3.693 16.594 16.969 1 93.06 169 GLY B CA 1
ATOM 2519 C C . GLY B 1 169 ? -4.797 15.867 17.719 1 93.06 169 GLY B C 1
ATOM 2520 O O . GLY B 1 169 ? -4.75 15.742 18.938 1 93.06 169 GLY B O 1
ATOM 2521 N N . GLY B 1 170 ? -5.746 15.344 16.984 1 81.75 170 GLY B N 1
ATOM 2522 C CA . GLY B 1 170 ? -6.82 14.578 17.594 1 81.75 170 GLY B CA 1
ATOM 2523 C C . GLY B 1 170 ? -7.867 15.445 18.266 1 81.75 170 GLY B C 1
ATOM 2524 O O . GLY B 1 170 ? -8.719 14.938 19 1 81.75 170 GLY B O 1
ATOM 2525 N N . LEU B 1 171 ? -7.695 16.766 18.234 1 66.88 171 LEU B N 1
ATOM 2526 C CA . LEU B 1 171 ? -8.633 17.672 18.875 1 66.88 171 LEU B CA 1
ATOM 2527 C C . LEU B 1 171 ? -9.664 18.188 17.891 1 66.88 171 LEU B C 1
ATOM 2529 O O . LEU B 1 171 ? -9.383 18.297 16.688 1 66.88 171 LEU B O 1
#